Protein AF-A0A8J6BF12-F1 (afdb_monomer)

Secondary structure (DSSP, 8-state):
--THHHHHTHHHHHHHHHHHHHHHHHHHHHHHHHHHHHHHHHHHHHHHHHHHHHHHHHHHHHHHHHHHHHHHHHHHHHHHHHHHHHHHHHHHHHHHHHHHHHHHHIIIII--HHHHHHHHHHHHHHHHHHHHHHHHHHHHHHHHHHHHHHHHHHHHHHHHHTT-GGGSPPSSS--TT--SSGGGS-EETTEEHHHHHHHHHHHHHHHHHHHHHHTT-

Organism: NCBI:txid201153

Mean predicted aligned error: 15.12 Å

Solvent-accessible surface area (backbone atoms only — not comparable to full-atom values): 11950 Å² total; per-residue (Å²): 140,59,68,67,63,53,65,76,41,40,65,62,53,48,53,51,50,52,52,53,50,52,51,50,62,71,42,42,66,59,53,51,54,50,51,51,51,54,52,51,52,50,54,52,48,55,50,52,56,52,47,50,54,52,51,50,54,51,50,51,54,52,51,52,49,55,52,50,54,52,48,55,52,48,51,52,52,52,51,54,49,53,50,48,56,51,48,52,53,53,50,54,53,50,50,53,53,50,52,54,49,53,51,51,48,40,53,73,75,74,47,57,61,67,62,52,50,52,51,50,53,51,49,50,53,51,52,49,54,52,53,51,52,51,52,53,47,54,50,51,54,49,52,50,52,51,50,53,48,52,51,50,51,51,51,53,48,49,63,52,42,70,74,47,57,86,44,50,59,54,101,87,46,78,18,82,52,55,49,98,51,73,90,68,38,56,58,59,87,94,42,48,45,47,62,53,35,52,51,51,50,51,51,52,51,52,52,51,52,53,52,56,58,60,74,74,112

Structure (mmCIF, N/CA/C/O backbone):
data_AF-A0A8J6BF12-F1
#
_entry.id   AF-A0A8J6BF12-F1
#
loop_
_atom_site.group_PDB
_atom_site.id
_atom_site.type_symbol
_atom_site.label_atom_i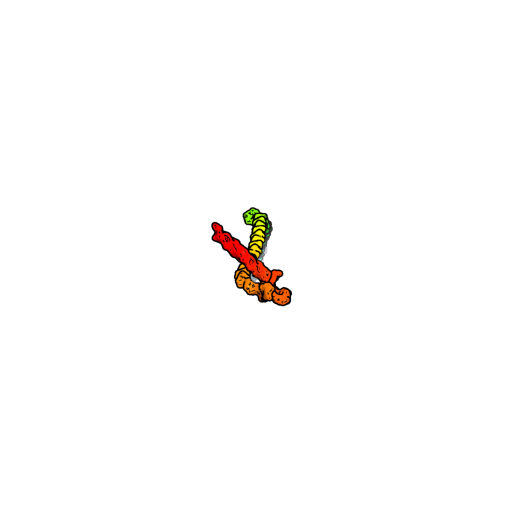d
_atom_site.label_alt_id
_atom_site.label_comp_id
_atom_site.label_asym_id
_atom_site.label_entity_id
_atom_site.label_seq_id
_atom_site.pdbx_PDB_ins_code
_atom_site.Cartn_x
_atom_site.Cartn_y
_atom_site.Cartn_z
_atom_site.occupancy
_atom_site.B_iso_or_equiv
_atom_site.auth_seq_id
_atom_site.auth_comp_id
_atom_site.auth_asym_id
_atom_site.auth_atom_id
_atom_site.pdbx_PDB_model_num
ATOM 1 N N . MET A 1 1 ? 53.333 23.025 -90.065 1.00 53.66 1 MET A N 1
ATOM 2 C CA . MET A 1 1 ? 53.738 21.651 -89.695 1.00 53.66 1 MET A CA 1
ATOM 3 C C . MET A 1 1 ? 52.924 20.733 -90.578 1.00 53.66 1 MET A C 1
ATOM 5 O O . MET A 1 1 ? 51.870 20.251 -90.189 1.00 53.66 1 MET A O 1
ATOM 9 N N . GLU A 1 2 ? 53.300 20.744 -91.852 1.00 62.00 2 GLU A N 1
ATOM 10 C CA . GLU A 1 2 ? 52.438 20.392 -92.974 1.00 62.00 2 GLU A CA 1
ATOM 11 C C . GLU A 1 2 ? 52.595 18.918 -93.315 1.00 62.00 2 GLU A C 1
ATOM 13 O O . GLU A 1 2 ? 53.721 18.452 -93.429 1.00 62.00 2 GLU A O 1
ATOM 18 N N . PHE A 1 3 ? 51.462 18.231 -93.468 1.00 74.12 3 PHE A N 1
ATOM 19 C CA . PHE A 1 3 ? 51.189 16.954 -94.145 1.00 74.12 3 PHE A CA 1
ATOM 20 C C . PHE A 1 3 ? 52.370 16.025 -94.514 1.00 74.12 3 PHE A C 1
ATOM 22 O O . PHE A 1 3 ? 52.360 14.857 -94.147 1.00 74.12 3 PHE A O 1
ATOM 29 N N . LEU A 1 4 ? 53.397 16.531 -95.196 1.00 75.44 4 LEU A N 1
ATOM 30 C CA . LEU A 1 4 ? 54.640 15.832 -95.528 1.00 75.44 4 LEU A CA 1
ATOM 31 C C . LEU A 1 4 ? 55.378 15.247 -94.311 1.00 75.44 4 LEU A C 1
ATOM 33 O O . LEU A 1 4 ? 55.954 14.169 -94.428 1.00 75.44 4 LEU A O 1
ATOM 37 N N . ASP A 1 5 ? 55.357 15.915 -93.153 1.00 77.19 5 ASP A N 1
ATOM 38 C CA . ASP A 1 5 ? 55.984 15.392 -91.924 1.00 77.19 5 ASP A CA 1
ATOM 39 C C . ASP A 1 5 ? 55.214 14.201 -91.342 1.00 77.19 5 ASP A C 1
ATOM 41 O O . ASP A 1 5 ? 55.814 13.253 -90.833 1.00 77.19 5 ASP A O 1
ATOM 45 N N . ILE A 1 6 ? 53.884 14.232 -91.460 1.00 78.31 6 ILE A N 1
ATOM 46 C CA . ILE A 1 6 ? 52.999 13.142 -91.042 1.00 78.31 6 ILE A CA 1
ATOM 47 C C . ILE A 1 6 ? 53.155 11.963 -92.002 1.00 78.31 6 ILE A C 1
ATOM 49 O O . ILE A 1 6 ? 53.267 10.835 -91.543 1.00 78.31 6 ILE A O 1
ATOM 53 N N . GLU A 1 7 ? 53.239 12.209 -93.312 1.00 80.88 7 GLU A N 1
ATOM 54 C CA . GLU A 1 7 ? 53.417 11.147 -94.309 1.00 80.88 7 GLU A CA 1
ATOM 55 C C . GLU A 1 7 ? 54.778 10.447 -94.160 1.00 80.88 7 GLU A C 1
ATOM 57 O O . GLU A 1 7 ? 54.855 9.226 -94.253 1.00 80.88 7 GLU A O 1
ATOM 62 N N . ARG A 1 8 ? 55.848 11.194 -93.845 1.00 81.94 8 ARG A N 1
ATOM 63 C CA . ARG A 1 8 ? 57.187 10.625 -93.593 1.00 81.94 8 ARG A CA 1
ATOM 64 C C . ARG A 1 8 ? 57.262 9.740 -92.349 1.00 81.94 8 ARG A C 1
ATOM 66 O O . ARG A 1 8 ? 58.084 8.832 -92.320 1.00 81.94 8 ARG A O 1
ATOM 73 N N . HIS A 1 9 ? 56.441 10.007 -91.334 1.00 84.94 9 HIS A N 1
ATOM 74 C CA . HIS A 1 9 ? 56.435 9.268 -90.064 1.00 84.94 9 HIS A CA 1
ATOM 75 C C . HIS A 1 9 ? 55.168 8.429 -89.870 1.00 84.94 9 HIS A C 1
ATOM 77 O O . HIS A 1 9 ? 54.919 7.936 -88.772 1.00 84.94 9 HIS A O 1
ATOM 83 N N . LYS A 1 10 ? 54.358 8.268 -90.919 1.00 86.06 10 LYS A N 1
ATOM 84 C CA . LYS A 1 10 ? 53.045 7.620 -90.873 1.00 86.06 10 LYS A CA 1
ATOM 85 C C . LYS A 1 10 ? 53.117 6.216 -90.295 1.00 86.06 10 LYS A C 1
ATOM 87 O O . LYS A 1 10 ? 52.312 5.884 -89.434 1.00 86.06 10 LYS A O 1
ATOM 92 N N . ASP A 1 11 ? 54.107 5.440 -90.719 1.00 88.56 11 ASP A N 1
ATOM 93 C CA . ASP A 1 11 ? 54.293 4.069 -90.249 1.00 88.56 11 ASP A CA 1
ATOM 94 C C . ASP A 1 11 ? 54.646 4.048 -88.756 1.00 88.56 11 ASP A C 1
ATOM 96 O O . ASP A 1 11 ? 54.013 3.338 -87.990 1.00 88.56 11 ASP A O 1
ATOM 100 N N . ALA A 1 12 ? 55.535 4.936 -88.297 1.00 89.25 12 ALA A N 1
ATOM 101 C CA . ALA A 1 12 ? 55.866 5.060 -86.875 1.00 89.25 12 ALA A CA 1
ATOM 102 C C . ALA A 1 12 ? 54.673 5.530 -86.017 1.00 89.25 12 ALA A C 1
ATOM 104 O O . ALA A 1 12 ? 54.514 5.105 -84.872 1.00 89.25 12 ALA A O 1
ATOM 105 N N . ILE A 1 13 ? 53.823 6.410 -86.560 1.00 88.56 13 ILE A N 1
ATOM 106 C CA . ILE A 1 13 ? 52.593 6.867 -85.898 1.00 88.56 13 ILE A CA 1
ATOM 107 C C . ILE A 1 13 ? 51.575 5.725 -85.818 1.00 88.56 13 ILE A C 1
ATOM 109 O O . ILE A 1 13 ? 50.967 5.531 -84.766 1.00 88.56 13 ILE A O 1
ATOM 113 N N . LEU A 1 14 ? 51.394 4.968 -86.904 1.00 91.06 14 LEU A N 1
ATOM 114 C CA . LEU A 1 14 ? 50.499 3.814 -86.948 1.00 91.06 14 LEU A CA 1
ATOM 115 C C . LEU A 1 14 ? 50.978 2.706 -86.009 1.00 91.06 14 LEU A C 1
ATOM 117 O O . LEU A 1 14 ? 50.173 2.194 -85.239 1.00 91.06 14 LEU A O 1
ATOM 121 N N . ASP A 1 15 ? 52.272 2.397 -85.997 1.00 92.06 15 ASP A N 1
ATOM 122 C CA . ASP A 1 15 ? 52.862 1.405 -85.097 1.00 92.06 15 ASP A CA 1
ATOM 123 C C . ASP A 1 15 ? 52.675 1.803 -83.629 1.00 92.06 15 ASP A C 1
ATOM 125 O O . ASP A 1 15 ? 52.250 0.988 -82.812 1.00 92.06 15 ASP A O 1
ATOM 129 N N . SER A 1 16 ? 52.912 3.076 -83.293 1.00 92.06 16 SER A N 1
ATOM 130 C CA . SER A 1 16 ? 52.652 3.618 -81.952 1.00 92.06 16 SER A CA 1
ATOM 131 C C . SER A 1 16 ? 51.169 3.528 -81.574 1.00 92.06 16 SER A C 1
ATOM 133 O O . SER A 1 16 ? 50.827 3.128 -80.461 1.00 92.06 16 SER A O 1
ATOM 135 N N . TYR A 1 17 ? 50.271 3.841 -82.513 1.00 92.31 17 TYR A N 1
ATOM 136 C CA . TYR A 1 17 ? 48.828 3.742 -82.314 1.00 92.31 17 TYR A CA 1
ATOM 137 C C . TYR A 1 17 ? 48.369 2.295 -82.084 1.00 92.31 17 TYR A C 1
ATOM 139 O O . TYR A 1 17 ? 47.627 2.033 -81.134 1.00 92.31 17 TYR A O 1
ATOM 147 N N . PHE A 1 18 ? 48.816 1.347 -82.910 1.00 93.75 18 PHE A N 1
ATOM 148 C CA . PHE A 1 18 ? 48.468 -0.064 -82.756 1.00 93.75 18 PHE A CA 1
ATOM 149 C C . PHE A 1 18 ? 49.070 -0.656 -81.480 1.00 93.75 18 PHE A C 1
ATOM 151 O O . PHE A 1 18 ? 48.371 -1.383 -80.778 1.00 93.75 18 PHE A O 1
ATOM 158 N N . ALA A 1 19 ? 50.301 -0.282 -81.117 1.00 92.75 19 ALA A N 1
ATOM 159 C CA . ALA A 1 19 ? 50.917 -0.688 -79.855 1.00 92.75 19 ALA A CA 1
ATOM 160 C C . ALA A 1 19 ? 50.136 -0.163 -78.639 1.00 92.75 19 ALA A C 1
ATOM 162 O O . ALA A 1 19 ? 49.849 -0.927 -77.721 1.00 92.75 19 ALA A O 1
ATOM 163 N N . ALA A 1 20 ? 49.730 1.111 -78.649 1.00 93.12 20 ALA A N 1
ATOM 164 C CA . ALA A 1 20 ? 48.906 1.691 -77.588 1.00 93.12 20 ALA A CA 1
ATOM 165 C C . ALA A 1 20 ? 47.512 1.047 -77.511 1.00 93.12 20 ALA A C 1
ATOM 167 O O . ALA A 1 20 ? 46.983 0.842 -76.422 1.00 93.12 20 ALA A O 1
ATOM 168 N N . THR A 1 21 ? 46.925 0.700 -78.659 1.00 93.94 21 THR A N 1
ATOM 169 C CA . THR A 1 21 ? 45.622 0.022 -78.718 1.00 93.94 21 THR A CA 1
ATOM 170 C C . THR A 1 21 ? 45.719 -1.397 -78.159 1.00 93.94 21 THR A C 1
ATOM 172 O O . THR A 1 21 ? 44.887 -1.789 -77.348 1.00 93.94 21 THR A O 1
ATOM 175 N N . GLN A 1 22 ? 46.764 -2.145 -78.520 1.00 93.06 22 GLN A N 1
ATOM 176 C CA . GLN A 1 22 ? 46.991 -3.501 -78.024 1.00 93.06 22 GLN A CA 1
ATOM 177 C C . GLN A 1 22 ? 47.304 -3.529 -76.518 1.00 93.06 22 GLN A C 1
ATOM 179 O O . GLN A 1 22 ? 46.836 -4.426 -75.818 1.00 93.06 22 GLN A O 1
ATOM 184 N N . ASP A 1 23 ? 48.058 -2.550 -76.006 1.00 93.06 23 ASP A N 1
ATOM 185 C CA . ASP A 1 23 ? 48.317 -2.404 -74.566 1.00 93.06 23 ASP A CA 1
ATOM 186 C C . ASP A 1 23 ? 47.024 -2.088 -73.795 1.00 93.06 23 ASP A C 1
ATOM 188 O O . ASP A 1 23 ? 46.725 -2.736 -72.791 1.00 93.06 23 ASP A O 1
ATOM 192 N N . ALA A 1 24 ? 46.197 -1.176 -74.321 1.00 92.19 24 ALA A N 1
ATOM 193 C CA . ALA A 1 24 ? 44.896 -0.839 -73.741 1.00 92.19 24 ALA A CA 1
ATOM 194 C C . ALA A 1 24 ? 43.912 -2.023 -73.755 1.00 92.19 24 ALA A C 1
ATOM 196 O O . ALA A 1 24 ? 43.213 -2.263 -72.771 1.00 92.19 24 ALA A O 1
ATOM 197 N N . GLU A 1 25 ? 43.858 -2.799 -74.840 1.00 92.81 25 GLU A N 1
ATOM 198 C CA . GLU A 1 25 ? 43.059 -4.029 -74.896 1.00 92.81 25 GLU A CA 1
ATOM 199 C C . GLU A 1 25 ? 43.584 -5.084 -73.911 1.00 92.81 25 GLU A C 1
ATOM 201 O O . GLU A 1 25 ? 42.797 -5.741 -73.227 1.00 92.81 25 GLU A O 1
ATOM 206 N N . GLY A 1 26 ? 44.910 -5.203 -73.775 1.00 92.75 26 GLY A N 1
ATOM 207 C CA . GLY A 1 26 ? 45.554 -6.102 -72.819 1.00 92.75 26 GLY A CA 1
ATOM 208 C C . GLY A 1 26 ? 45.294 -5.743 -71.350 1.00 92.75 26 GLY A C 1
ATOM 209 O O . GLY A 1 26 ? 45.228 -6.640 -70.503 1.00 92.75 26 GLY A O 1
ATOM 210 N N . SER A 1 27 ? 45.120 -4.455 -71.022 1.00 94.00 27 SER A N 1
ATOM 211 C CA . SER A 1 27 ? 44.828 -3.983 -69.659 1.00 94.00 27 SER A CA 1
ATOM 212 C C . SER A 1 27 ? 43.331 -3.875 -69.334 1.00 94.00 27 SER A C 1
ATOM 214 O O . SER A 1 27 ? 42.974 -3.879 -68.147 1.00 94.00 27 SER A O 1
ATOM 216 N N . ALA A 1 28 ? 42.453 -3.840 -70.345 1.00 94.56 28 ALA A N 1
ATOM 217 C CA . ALA A 1 28 ? 41.022 -3.551 -70.210 1.00 94.56 28 ALA A CA 1
ATOM 218 C C . ALA A 1 28 ? 40.309 -4.405 -69.146 1.00 94.56 28 ALA A C 1
ATOM 220 O O . ALA A 1 28 ? 39.623 -3.868 -68.273 1.00 94.56 28 ALA A O 1
ATOM 221 N N . ASP A 1 29 ? 40.509 -5.726 -69.148 1.00 95.44 29 ASP A N 1
ATOM 222 C CA . ASP A 1 29 ? 39.852 -6.630 -68.191 1.00 95.44 29 ASP A CA 1
ATOM 223 C C . ASP A 1 29 ? 40.298 -6.388 -66.743 1.00 95.44 29 ASP A C 1
ATOM 225 O O . ASP A 1 29 ? 39.501 -6.464 -65.795 1.00 95.44 29 ASP A O 1
ATOM 229 N N . ARG A 1 30 ? 41.585 -6.071 -66.547 1.00 95.94 30 ARG A N 1
ATOM 230 C CA . ARG A 1 30 ? 42.152 -5.769 -65.226 1.00 95.94 30 ARG A CA 1
ATOM 231 C C . ARG A 1 30 ? 41.620 -4.437 -64.711 1.00 95.94 30 ARG A C 1
ATOM 233 O O . ARG A 1 30 ? 41.263 -4.342 -63.530 1.00 95.94 30 ARG A O 1
ATOM 240 N N . GLU A 1 31 ? 41.572 -3.425 -65.568 1.00 96.06 31 GLU A N 1
ATOM 241 C CA . GLU A 1 31 ? 41.022 -2.109 -65.244 1.00 96.06 31 GLU A CA 1
ATOM 242 C C . GLU A 1 31 ? 39.533 -2.204 -64.916 1.00 96.06 31 GLU A C 1
ATOM 244 O O . GLU A 1 31 ? 39.102 -1.727 -63.864 1.00 96.06 31 GLU A O 1
ATOM 249 N N . PHE A 1 32 ? 38.767 -2.921 -65.740 1.00 97.06 32 PHE A N 1
ATOM 250 C CA . PHE A 1 32 ? 37.351 -3.180 -65.515 1.00 97.06 32 PHE A CA 1
ATOM 251 C C . PHE A 1 32 ? 37.105 -3.900 -64.183 1.00 97.06 32 PHE A C 1
ATOM 253 O O . PHE A 1 32 ? 36.300 -3.448 -63.365 1.00 97.06 32 PHE A O 1
ATOM 260 N N . SER A 1 33 ? 37.848 -4.974 -63.904 1.00 97.38 33 SER A N 1
ATOM 261 C CA . SER A 1 33 ? 37.734 -5.727 -62.646 1.00 97.38 33 SER A CA 1
ATOM 262 C C . SER A 1 33 ? 38.068 -4.866 -61.424 1.00 97.38 33 SER A C 1
ATOM 264 O O . SER A 1 33 ? 37.390 -4.926 -60.391 1.00 97.38 33 SER A O 1
ATOM 266 N N . SER A 1 34 ? 39.098 -4.027 -61.539 1.00 97.19 34 SER A N 1
ATOM 267 C CA . SER A 1 34 ? 39.503 -3.096 -60.482 1.00 97.19 34 SER A CA 1
ATOM 268 C C . SER A 1 34 ? 38.436 -2.025 -60.248 1.00 97.19 34 SER A C 1
ATOM 270 O O . SER A 1 34 ? 38.052 -1.775 -59.101 1.00 97.19 34 SER A O 1
ATOM 272 N N . ALA A 1 35 ? 37.885 -1.451 -61.321 1.00 97.50 35 ALA A N 1
ATOM 273 C CA . ALA A 1 35 ? 36.796 -0.485 -61.261 1.00 97.50 35 ALA A CA 1
ATOM 274 C C . ALA A 1 35 ? 35.545 -1.091 -60.608 1.00 97.50 35 ALA A C 1
ATOM 276 O O . ALA A 1 35 ? 34.989 -0.496 -59.683 1.00 97.50 35 ALA A O 1
ATOM 277 N N . LEU A 1 36 ? 35.140 -2.304 -61.002 1.00 97.81 36 LEU A N 1
ATOM 278 C CA . LEU A 1 36 ? 34.025 -3.018 -60.373 1.00 97.81 36 LEU A CA 1
ATOM 279 C C . LEU A 1 36 ? 34.244 -3.204 -58.870 1.00 97.81 36 LEU A C 1
ATOM 281 O O . LEU A 1 36 ? 33.324 -2.970 -58.082 1.00 97.81 36 LEU A O 1
ATOM 285 N N . ARG A 1 37 ? 35.461 -3.571 -58.453 1.00 98.19 37 ARG A N 1
ATOM 286 C CA . ARG A 1 37 ? 35.795 -3.751 -57.036 1.00 98.19 37 ARG A CA 1
ATOM 287 C C . ARG A 1 37 ? 35.683 -2.445 -56.255 1.00 98.19 37 ARG A C 1
ATOM 289 O O . ARG A 1 37 ? 35.077 -2.437 -55.183 1.00 98.19 37 ARG A O 1
ATOM 296 N N . ILE A 1 38 ? 36.199 -1.341 -56.796 1.00 97.94 38 ILE A N 1
ATOM 297 C CA . ILE A 1 38 ? 36.077 -0.008 -56.187 1.00 97.94 38 ILE A CA 1
ATOM 298 C C . ILE A 1 38 ? 34.603 0.383 -56.058 1.00 97.94 38 ILE A C 1
ATOM 300 O O . ILE A 1 38 ? 34.153 0.782 -54.982 1.00 97.94 38 ILE A O 1
ATOM 304 N N . GLN A 1 39 ? 33.823 0.218 -57.126 1.00 98.19 39 GLN A N 1
ATOM 305 C CA . GLN A 1 39 ? 32.410 0.573 -57.105 1.00 98.19 39 GLN A CA 1
ATOM 306 C C . GLN A 1 39 ? 31.611 -0.291 -56.117 1.00 98.19 39 GLN A C 1
ATOM 308 O O . GLN A 1 39 ? 30.760 0.229 -55.395 1.00 98.19 39 GLN A O 1
ATOM 313 N N . ALA A 1 40 ? 31.871 -1.600 -56.055 1.00 97.81 40 ALA A N 1
ATOM 314 C CA . ALA A 1 40 ? 31.224 -2.503 -55.106 1.00 97.81 40 ALA A CA 1
ATOM 315 C C . ALA A 1 40 ? 31.546 -2.118 -53.653 1.00 97.81 40 ALA A C 1
ATOM 317 O O . ALA A 1 40 ? 30.640 -2.034 -52.819 1.00 97.81 40 ALA A O 1
ATOM 318 N N . LEU A 1 41 ? 32.815 -1.806 -53.364 1.00 98.44 41 LEU A N 1
ATOM 319 C CA . LEU A 1 41 ? 33.247 -1.321 -52.052 1.00 98.44 41 LEU A CA 1
ATOM 320 C C . LEU A 1 41 ? 32.545 -0.017 -51.676 1.00 98.44 41 LEU A C 1
ATOM 322 O O . LEU A 1 41 ? 32.017 0.086 -50.567 1.00 98.44 41 LEU A O 1
ATOM 326 N N . TRP A 1 42 ? 32.477 0.945 -52.599 1.00 98.06 42 TRP A N 1
ATOM 327 C CA . TRP A 1 42 ? 31.794 2.215 -52.366 1.00 98.06 42 TRP A CA 1
ATOM 328 C C . TRP A 1 42 ? 30.294 2.026 -52.113 1.00 98.06 42 TRP A C 1
ATOM 330 O O . TRP A 1 42 ? 29.767 2.573 -51.143 1.00 98.06 42 TRP A O 1
ATOM 340 N N . ARG A 1 43 ? 29.601 1.206 -52.920 1.00 98.38 43 ARG A N 1
ATOM 341 C CA . ARG A 1 43 ? 28.166 0.914 -52.727 1.00 98.38 43 ARG A CA 1
ATOM 342 C C . ARG A 1 43 ? 27.920 0.274 -51.360 1.00 98.38 43 ARG A C 1
ATOM 344 O O . ARG A 1 43 ? 27.017 0.695 -50.637 1.00 98.38 43 ARG A O 1
ATOM 351 N N . GLY A 1 44 ? 28.761 -0.688 -50.975 1.00 98.44 44 GLY A N 1
ATOM 352 C CA . GLY A 1 44 ? 28.697 -1.330 -49.664 1.00 98.44 44 GLY A CA 1
ATOM 353 C C . GLY A 1 44 ? 28.966 -0.362 -48.509 1.00 98.44 44 GLY A C 1
ATOM 354 O O . GLY A 1 44 ? 28.231 -0.370 -47.522 1.00 98.44 44 GLY A O 1
ATOM 355 N N . TYR A 1 45 ? 29.985 0.493 -48.632 1.00 98.31 45 TYR A N 1
ATOM 356 C CA . TYR A 1 45 ? 30.288 1.535 -47.649 1.00 98.31 45 TYR A CA 1
ATOM 357 C C . TYR A 1 45 ? 29.104 2.486 -47.476 1.00 98.31 45 TYR A C 1
ATOM 359 O O . TYR A 1 45 ? 28.607 2.641 -46.362 1.00 98.31 45 TYR A O 1
ATOM 367 N N . ARG A 1 46 ? 28.591 3.047 -48.578 1.00 98.31 46 ARG A N 1
ATOM 368 C CA . ARG A 1 46 ? 27.447 3.965 -48.564 1.00 98.31 46 ARG A CA 1
ATOM 369 C C . ARG A 1 46 ? 26.246 3.345 -47.854 1.00 98.31 46 ARG A C 1
ATOM 371 O O . ARG A 1 46 ? 25.620 4.009 -47.032 1.00 98.31 46 ARG A O 1
ATOM 378 N N . MET A 1 47 ? 25.941 2.077 -48.137 1.00 98.31 47 MET A N 1
ATOM 379 C CA . MET A 1 47 ? 24.789 1.415 -47.527 1.00 98.31 47 MET A CA 1
ATOM 380 C C . MET A 1 47 ? 24.963 1.129 -46.043 1.00 98.31 47 MET A C 1
ATOM 382 O O . MET A 1 47 ? 24.037 1.369 -45.273 1.00 98.31 47 MET A 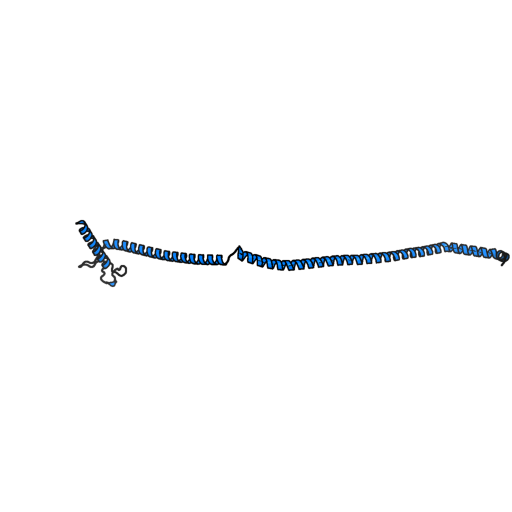O 1
ATOM 386 N N . ARG A 1 48 ? 26.151 0.694 -45.615 1.00 98.56 48 ARG A N 1
ATOM 387 C CA . ARG A 1 48 ? 26.433 0.497 -44.187 1.00 98.56 48 ARG A CA 1
ATOM 388 C C . ARG A 1 48 ? 26.402 1.810 -43.412 1.00 98.56 48 ARG A C 1
ATOM 390 O O . ARG A 1 48 ? 25.829 1.841 -42.328 1.00 98.56 48 ARG A O 1
ATOM 397 N N . SER A 1 49 ? 26.943 2.889 -43.976 1.00 98.19 49 SER A N 1
ATOM 398 C CA . SER A 1 49 ? 26.870 4.221 -43.367 1.00 98.19 49 SER A CA 1
ATOM 399 C C . SER A 1 49 ? 25.421 4.682 -43.210 1.00 98.19 49 SER A C 1
ATOM 401 O O . SER A 1 49 ? 25.034 5.146 -42.141 1.00 98.19 49 SER A O 1
ATOM 403 N N . GLN A 1 50 ? 24.588 4.484 -44.236 1.00 98.38 50 GLN A N 1
ATOM 404 C CA . GLN A 1 50 ? 23.168 4.828 -44.166 1.00 98.38 50 GLN A CA 1
ATOM 405 C C . GLN A 1 50 ? 22.420 4.001 -43.109 1.00 98.38 50 GLN A C 1
ATOM 407 O O . GLN A 1 50 ? 21.643 4.550 -42.328 1.00 98.38 50 GLN A O 1
ATOM 412 N N . LEU A 1 51 ? 22.682 2.693 -43.055 1.00 98.50 51 LEU A N 1
ATOM 413 C CA . LEU A 1 51 ? 22.077 1.798 -42.071 1.00 98.50 51 LEU A CA 1
ATOM 414 C C . LEU A 1 51 ? 22.488 2.166 -40.639 1.00 98.50 51 LEU A C 1
ATOM 416 O O . LEU A 1 51 ? 21.653 2.129 -39.740 1.00 98.50 51 LEU A O 1
ATOM 420 N N . ALA A 1 52 ? 23.744 2.563 -40.422 1.00 98.56 52 ALA A N 1
ATOM 421 C CA . ALA A 1 52 ? 24.214 3.019 -39.117 1.00 98.56 52 ALA A CA 1
ATOM 422 C C . ALA A 1 52 ? 23.440 4.258 -38.634 1.00 98.56 52 ALA A C 1
ATOM 424 O O . ALA A 1 52 ? 23.003 4.292 -37.484 1.00 98.56 52 ALA A O 1
ATOM 425 N N . VAL A 1 53 ? 23.196 5.230 -39.523 1.00 98.56 53 VAL A N 1
ATOM 426 C CA . VAL A 1 53 ? 22.385 6.421 -39.214 1.00 98.56 53 VAL A CA 1
ATOM 427 C C . VAL A 1 53 ? 20.947 6.034 -38.861 1.00 98.56 53 VAL A C 1
ATOM 429 O O . VAL A 1 53 ? 20.409 6.513 -37.862 1.00 98.56 53 VAL A O 1
ATOM 432 N N . TRP A 1 54 ? 20.327 5.139 -39.634 1.00 98.56 54 TRP A N 1
ATOM 433 C CA . TRP A 1 54 ? 18.968 4.668 -39.348 1.00 98.56 54 TRP A CA 1
ATOM 434 C C . TRP A 1 54 ? 18.874 3.915 -38.021 1.00 98.56 54 TRP A C 1
ATOM 436 O O . TRP A 1 54 ? 17.967 4.178 -37.233 1.00 98.56 54 TRP A O 1
ATOM 446 N N . ASN A 1 55 ? 19.828 3.029 -37.735 1.00 98.62 55 ASN A N 1
ATOM 447 C CA . ASN A 1 55 ? 19.869 2.277 -36.481 1.00 98.62 55 ASN A CA 1
ATOM 448 C C . ASN A 1 55 ? 20.077 3.191 -35.271 1.00 98.62 55 ASN A C 1
ATOM 450 O O . ASN A 1 55 ? 19.443 2.991 -34.233 1.00 98.62 55 ASN A O 1
ATOM 454 N N . PHE A 1 56 ? 20.927 4.211 -35.401 1.00 98.62 56 PHE A N 1
ATOM 455 C CA . PHE A 1 56 ? 21.111 5.216 -34.361 1.00 98.62 56 PHE A CA 1
ATOM 456 C C . PHE A 1 56 ? 19.806 5.974 -34.086 1.00 98.62 56 PHE A C 1
ATOM 458 O O . PHE A 1 56 ? 19.349 6.016 -32.945 1.00 98.62 56 PHE A O 1
ATOM 465 N N . ALA A 1 57 ? 19.152 6.488 -35.133 1.00 98.56 57 ALA A N 1
ATOM 466 C CA . ALA A 1 57 ? 17.876 7.190 -35.001 1.00 98.56 57 ALA A CA 1
ATOM 467 C C . ALA A 1 57 ? 16.788 6.301 -34.373 1.00 98.56 57 ALA A C 1
ATOM 469 O O . ALA A 1 57 ? 16.078 6.731 -33.463 1.00 98.56 57 ALA A O 1
ATOM 470 N N . ALA A 1 58 ? 16.690 5.038 -34.801 1.00 98.56 58 ALA A N 1
ATOM 471 C CA . ALA A 1 58 ? 15.757 4.077 -34.224 1.00 98.56 58 ALA A CA 1
ATOM 472 C C . ALA A 1 58 ? 16.042 3.834 -32.734 1.00 98.56 58 ALA A C 1
ATOM 474 O O . ALA A 1 58 ? 15.118 3.831 -31.921 1.00 98.56 58 ALA A O 1
ATOM 475 N N . THR A 1 59 ? 17.313 3.682 -32.357 1.00 98.69 59 THR A N 1
ATOM 476 C CA . THR A 1 59 ? 17.719 3.483 -30.959 1.00 98.69 59 THR A CA 1
ATOM 477 C C . THR A 1 59 ? 17.354 4.687 -30.096 1.00 98.69 59 THR A C 1
ATOM 479 O O . THR A 1 59 ? 16.818 4.506 -29.002 1.00 98.69 59 THR A O 1
ATOM 482 N N . GLU A 1 60 ? 17.558 5.907 -30.595 1.00 98.75 60 GLU A N 1
ATOM 483 C CA . GLU A 1 60 ? 17.195 7.134 -29.882 1.00 98.75 60 GLU A CA 1
ATOM 484 C C . GLU A 1 60 ? 15.685 7.261 -29.665 1.00 98.75 60 GLU A C 1
ATOM 486 O O . GLU A 1 60 ? 15.245 7.532 -28.543 1.00 98.75 60 GLU A O 1
ATOM 491 N N . ILE A 1 61 ? 14.876 6.975 -30.691 1.00 98.56 61 ILE A N 1
ATOM 492 C CA . ILE A 1 61 ? 13.411 6.954 -30.563 1.00 98.56 61 ILE A CA 1
ATOM 493 C C . ILE A 1 61 ? 12.988 5.919 -29.518 1.00 98.56 61 ILE A C 1
ATOM 495 O O . ILE A 1 61 ? 12.205 6.219 -28.614 1.00 98.56 61 ILE A O 1
ATOM 499 N N . GLN A 1 62 ? 13.530 4.702 -29.597 1.00 98.56 62 GLN A N 1
ATOM 500 C CA . GLN A 1 62 ? 13.190 3.645 -28.651 1.00 98.56 62 GLN A CA 1
ATOM 501 C C . GLN A 1 62 ? 13.618 3.991 -27.217 1.00 98.56 62 GLN A C 1
ATOM 503 O O . GLN A 1 62 ? 12.871 3.730 -26.273 1.00 98.56 62 GLN A O 1
ATOM 508 N N . ARG A 1 63 ? 14.804 4.584 -27.029 1.00 98.50 63 ARG A N 1
ATOM 509 C CA . ARG A 1 63 ? 15.303 5.053 -25.728 1.00 98.50 63 ARG A CA 1
ATOM 510 C C . ARG A 1 63 ? 14.360 6.094 -25.132 1.00 98.50 63 ARG A C 1
ATOM 512 O O . ARG A 1 63 ? 13.944 5.954 -23.980 1.00 98.50 63 ARG A O 1
ATOM 519 N N . ALA A 1 64 ? 13.985 7.101 -25.921 1.00 98.62 64 ALA A N 1
ATOM 520 C CA . ALA A 1 64 ? 13.060 8.146 -25.501 1.00 98.62 64 ALA A CA 1
ATOM 521 C C . ALA A 1 64 ? 11.682 7.573 -25.135 1.00 98.62 64 ALA A C 1
ATOM 523 O O . ALA A 1 64 ? 11.134 7.915 -24.083 1.00 98.62 64 ALA A O 1
ATOM 524 N N . PHE A 1 65 ? 11.159 6.651 -25.948 1.00 98.56 65 PHE A N 1
ATOM 525 C CA . PHE A 1 65 ? 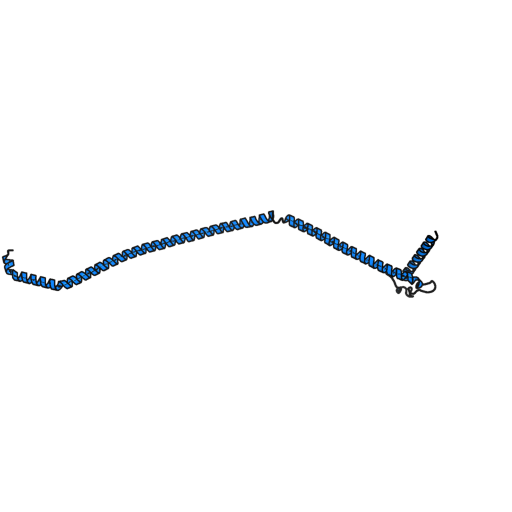9.866 6.013 -25.716 1.00 98.56 65 PHE A CA 1
ATOM 526 C C . PHE A 1 65 ? 9.850 5.158 -24.444 1.00 98.56 65 PHE A C 1
ATOM 528 O O . PHE A 1 65 ? 8.965 5.328 -23.605 1.00 98.56 65 PHE A O 1
ATOM 535 N N . ARG A 1 66 ? 10.860 4.301 -24.233 1.00 98.56 66 ARG A N 1
ATOM 536 C CA . ARG A 1 66 ? 10.989 3.516 -22.990 1.00 98.56 66 ARG A CA 1
ATOM 537 C C . ARG A 1 66 ? 11.039 4.430 -21.762 1.00 98.56 66 ARG A C 1
ATOM 539 O O . ARG A 1 66 ? 10.372 4.156 -20.767 1.00 98.56 66 ARG A O 1
ATOM 546 N N . GLY A 1 67 ? 11.760 5.550 -21.854 1.00 98.56 67 GLY A N 1
ATOM 547 C CA . GLY A 1 67 ? 11.796 6.564 -20.799 1.00 98.56 67 GLY A CA 1
ATOM 548 C C . GLY A 1 67 ? 10.442 7.240 -20.551 1.00 98.56 67 GLY A C 1
ATOM 549 O O . GLY A 1 67 ? 10.073 7.462 -19.399 1.00 98.56 67 GLY A O 1
ATOM 550 N N . HIS A 1 68 ? 9.684 7.552 -21.606 1.00 98.44 68 HIS A N 1
ATOM 551 C CA . HIS A 1 68 ? 8.335 8.108 -21.486 1.00 98.44 68 HIS A CA 1
ATOM 552 C C . HIS A 1 68 ? 7.388 7.139 -20.767 1.00 98.44 68 HIS A C 1
ATOM 554 O O . HIS A 1 68 ? 6.772 7.527 -19.777 1.00 98.44 68 HIS A O 1
ATOM 560 N N . ILE A 1 69 ? 7.342 5.873 -21.195 1.00 98.62 69 ILE A N 1
ATOM 561 C CA . ILE A 1 69 ? 6.518 4.839 -20.552 1.00 98.62 69 ILE A CA 1
ATOM 562 C C . ILE A 1 69 ? 6.903 4.664 -19.080 1.00 98.62 69 ILE A C 1
ATOM 564 O O . ILE A 1 69 ? 6.025 4.637 -18.219 1.00 98.62 69 ILE A O 1
ATOM 568 N N . GLY A 1 70 ? 8.204 4.623 -18.771 1.00 98.50 70 GLY A N 1
ATOM 569 C CA . GLY A 1 70 ? 8.684 4.546 -17.390 1.00 98.50 70 GLY A CA 1
ATOM 570 C C . GLY A 1 70 ? 8.171 5.696 -16.517 1.00 98.50 70 GLY A C 1
ATOM 571 O O . GLY A 1 70 ? 7.693 5.460 -15.409 1.00 98.50 70 GLY A O 1
ATOM 572 N N . ARG A 1 71 ? 8.191 6.935 -17.029 1.00 98.44 71 ARG A N 1
ATOM 573 C CA . ARG A 1 71 ? 7.653 8.105 -16.312 1.00 98.44 71 ARG A CA 1
ATOM 574 C C . ARG A 1 71 ? 6.138 8.038 -16.130 1.00 98.44 71 ARG A C 1
ATOM 576 O O . ARG A 1 71 ? 5.659 8.308 -15.035 1.00 98.44 71 ARG A O 1
ATOM 583 N N . VAL A 1 72 ? 5.389 7.645 -17.162 1.00 98.50 72 VAL A N 1
ATOM 584 C CA . VAL A 1 72 ? 3.925 7.485 -17.075 1.00 98.50 72 VAL A CA 1
ATOM 585 C C . VAL A 1 72 ? 3.550 6.460 -16.001 1.00 98.50 72 VAL A C 1
ATOM 587 O O . VAL A 1 72 ? 2.686 6.723 -15.166 1.00 98.50 72 VAL A O 1
ATOM 590 N N . LEU A 1 73 ? 4.234 5.312 -15.977 1.00 98.44 73 LEU A N 1
ATOM 591 C CA . LEU A 1 73 ? 4.014 4.281 -14.961 1.00 98.44 73 LEU A CA 1
ATOM 592 C C . LEU A 1 73 ? 4.368 4.780 -13.558 1.00 98.44 73 LEU A C 1
ATOM 594 O O . LEU A 1 73 ? 3.591 4.574 -12.629 1.00 98.44 73 LEU A O 1
ATOM 598 N N . TYR A 1 74 ? 5.502 5.469 -13.410 1.00 98.19 74 TYR A N 1
ATOM 599 C CA . TYR A 1 74 ? 5.908 6.058 -12.137 1.00 98.19 74 TYR A CA 1
ATOM 600 C C . TYR A 1 74 ? 4.853 7.029 -11.594 1.00 98.19 74 TYR A C 1
ATOM 602 O O . TYR A 1 74 ? 4.428 6.879 -10.450 1.00 98.19 74 TYR A O 1
ATOM 610 N N . HIS A 1 75 ? 4.379 7.972 -12.415 1.00 98.25 75 HIS A N 1
ATOM 611 C CA . HIS A 1 75 ? 3.347 8.925 -11.999 1.00 98.25 75 HIS A CA 1
ATOM 612 C C . HIS A 1 75 ? 2.071 8.215 -11.550 1.00 98.25 75 HIS A C 1
ATOM 614 O O . HIS A 1 75 ? 1.566 8.509 -10.471 1.00 98.25 75 HIS A O 1
ATOM 620 N N . ARG A 1 76 ? 1.618 7.199 -12.295 1.00 98.06 76 ARG A N 1
ATOM 621 C CA . ARG A 1 76 ? 0.449 6.398 -11.911 1.00 98.06 76 ARG A CA 1
ATOM 622 C C . ARG A 1 76 ? 0.631 5.704 -10.557 1.00 98.06 76 ARG A C 1
ATOM 624 O O . ARG A 1 76 ? -0.290 5.685 -9.742 1.00 98.06 76 ARG A O 1
ATOM 631 N N . VAL A 1 77 ? 1.802 5.120 -10.303 1.00 98.19 77 VAL A N 1
ATOM 632 C CA . VAL A 1 77 ? 2.103 4.456 -9.021 1.00 98.19 77 VAL A CA 1
ATOM 633 C C . VAL A 1 77 ? 2.129 5.466 -7.871 1.00 98.19 77 VAL A C 1
ATOM 635 O O . VAL A 1 77 ? 1.574 5.201 -6.808 1.00 98.19 77 VAL A O 1
ATOM 638 N N . VAL A 1 78 ? 2.726 6.640 -8.078 1.00 98.38 78 VAL A N 1
ATOM 639 C CA . VAL A 1 78 ? 2.768 7.699 -7.059 1.00 98.38 78 VAL A CA 1
ATOM 640 C C . VAL A 1 78 ? 1.369 8.240 -6.762 1.00 98.38 78 VAL A C 1
ATOM 642 O O . VAL A 1 78 ? 1.009 8.375 -5.595 1.00 98.38 78 VAL A O 1
ATOM 645 N N . GLU A 1 79 ? 0.558 8.499 -7.789 1.00 98.00 79 GLU A N 1
ATOM 646 C CA . GLU A 1 79 ? -0.819 8.983 -7.635 1.00 98.00 79 GLU A CA 1
ATOM 647 C C . GLU A 1 79 ? -1.699 7.981 -6.889 1.00 98.00 79 GLU A C 1
ATOM 649 O O . GLU A 1 79 ? -2.389 8.349 -5.939 1.00 98.00 79 GLU A O 1
ATOM 654 N N . THR A 1 80 ? -1.655 6.706 -7.283 1.00 98.19 80 THR A N 1
ATOM 655 C CA . THR A 1 80 ? -2.432 5.645 -6.623 1.00 98.19 80 THR A CA 1
ATOM 656 C C . THR A 1 80 ? -2.025 5.475 -5.163 1.00 98.19 80 THR A C 1
ATOM 658 O O . THR A 1 80 ? -2.895 5.402 -4.295 1.00 98.19 80 THR A O 1
ATOM 661 N N . LYS A 1 81 ? -0.721 5.495 -4.869 1.00 98.19 81 LYS A N 1
ATOM 662 C CA . LYS A 1 81 ? -0.214 5.445 -3.495 1.00 98.19 81 LYS A CA 1
ATOM 663 C C . LYS A 1 81 ? -0.668 6.655 -2.675 1.00 98.19 81 LYS A C 1
ATOM 665 O O . LYS A 1 81 ? -1.219 6.474 -1.595 1.00 98.19 81 LYS A O 1
ATOM 670 N N . GLY A 1 82 ? -0.499 7.871 -3.196 1.00 98.31 82 GLY A N 1
ATOM 671 C CA . GLY A 1 82 ? -0.925 9.090 -2.503 1.00 98.31 82 GLY A CA 1
ATOM 672 C C . GLY A 1 82 ? -2.439 9.140 -2.274 1.00 98.31 82 GLY A C 1
ATOM 673 O O . GLY A 1 82 ? -2.903 9.588 -1.225 1.00 98.31 82 GLY A O 1
ATOM 674 N N . HIS A 1 83 ? -3.228 8.626 -3.222 1.00 98.19 83 HIS A N 1
ATOM 675 C CA . HIS A 1 83 ? -4.670 8.475 -3.055 1.00 98.19 83 HIS A CA 1
ATOM 676 C C . HIS A 1 83 ? -5.015 7.490 -1.931 1.00 98.19 83 HIS A C 1
ATOM 678 O O . HIS A 1 83 ? -5.849 7.809 -1.083 1.00 98.19 83 HIS A O 1
ATOM 684 N N . GLN A 1 84 ? -4.349 6.332 -1.889 1.00 98.25 84 GLN A N 1
ATOM 685 C CA . GLN A 1 84 ? -4.557 5.332 -0.843 1.00 98.25 84 GLN A CA 1
ATOM 686 C C . GLN A 1 84 ? -4.203 5.881 0.544 1.00 98.25 84 GLN A C 1
ATOM 688 O O . GLN A 1 84 ? -5.014 5.792 1.459 1.00 98.25 84 GLN A O 1
ATOM 693 N N . GLU A 1 85 ? -3.046 6.530 0.687 1.00 98.12 85 GLU A N 1
ATOM 694 C CA . GLU A 1 85 ? -2.620 7.150 1.949 1.00 98.12 85 GLU A CA 1
ATOM 695 C C . GLU A 1 85 ? -3.633 8.196 2.438 1.00 98.12 85 GLU A C 1
ATOM 697 O O . GLU A 1 85 ? -3.964 8.261 3.627 1.00 98.12 85 GLU A O 1
ATOM 702 N N . ARG A 1 86 ? -4.187 8.989 1.512 1.00 98.25 86 ARG A N 1
ATOM 703 C CA . ARG A 1 86 ? -5.240 9.962 1.818 1.00 98.25 86 ARG A CA 1
ATOM 704 C C . ARG A 1 86 ? -6.522 9.276 2.294 1.00 98.25 86 ARG A C 1
ATOM 706 O O . ARG A 1 86 ? -7.111 9.724 3.279 1.00 98.25 86 ARG A O 1
ATOM 713 N N . LEU A 1 87 ? -6.962 8.215 1.617 1.00 98.38 87 LEU A N 1
ATOM 714 C CA . LEU A 1 87 ? -8.129 7.437 2.039 1.00 98.38 87 LEU A CA 1
ATOM 715 C C . LEU A 1 87 ? -7.920 6.829 3.426 1.00 98.38 87 LEU A C 1
ATOM 717 O O . LEU A 1 87 ? -8.797 6.955 4.277 1.00 98.38 87 LEU A O 1
ATOM 721 N N . ASP A 1 88 ? -6.756 6.237 3.684 1.00 98.44 88 ASP A N 1
ATOM 722 C CA . ASP A 1 88 ? -6.427 5.613 4.966 1.00 98.44 88 ASP A CA 1
ATOM 723 C C . ASP A 1 88 ? -6.445 6.632 6.113 1.00 98.44 88 ASP A C 1
ATOM 725 O O . ASP A 1 88 ? -7.006 6.362 7.182 1.00 98.44 88 ASP A O 1
ATOM 729 N N . TYR A 1 89 ? -5.916 7.838 5.877 1.00 98.38 89 TYR A N 1
ATOM 730 C CA . TYR A 1 89 ? -5.980 8.948 6.828 1.00 98.38 89 TYR A CA 1
ATOM 731 C C . TYR A 1 89 ? -7.430 9.288 7.199 1.00 98.38 89 TYR A C 1
ATOM 733 O O . TYR A 1 89 ? -7.801 9.266 8.379 1.00 98.38 89 TYR A O 1
ATOM 741 N N . PHE A 1 90 ? -8.283 9.548 6.205 1.00 98.50 90 PHE A N 1
ATOM 742 C CA . PHE A 1 90 ? -9.677 9.905 6.466 1.00 98.50 90 PHE A CA 1
ATOM 743 C C . PHE A 1 90 ? -10.479 8.742 7.057 1.00 98.50 90 PHE A C 1
ATOM 745 O O . PHE A 1 90 ? -11.260 8.960 7.983 1.00 98.50 90 PHE A O 1
ATOM 752 N N . ASN A 1 91 ? -10.245 7.507 6.612 1.00 98.50 91 ASN A N 1
ATOM 753 C CA . ASN A 1 91 ? -10.895 6.309 7.147 1.00 98.50 91 ASN A CA 1
ATOM 754 C C . ASN A 1 91 ? -10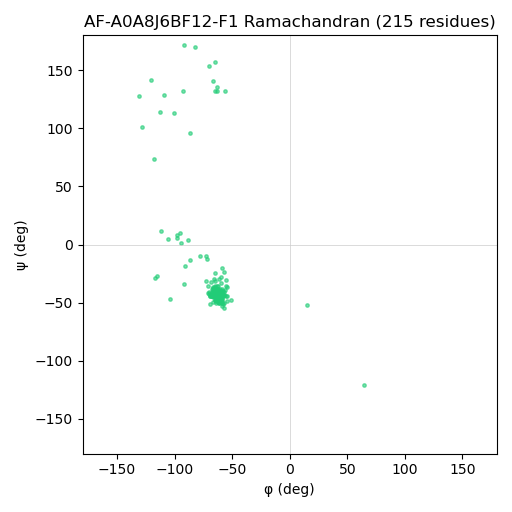.561 6.084 8.625 1.00 98.50 91 ASN A C 1
ATOM 756 O O . ASN A 1 91 ? -11.450 5.757 9.420 1.00 98.50 91 ASN A O 1
ATOM 760 N N . LYS A 1 92 ? -9.307 6.316 9.032 1.00 98.38 92 LYS A N 1
ATOM 761 C CA . LYS A 1 92 ? -8.897 6.258 10.442 1.00 98.38 92 LYS A CA 1
ATOM 762 C C . LYS A 1 92 ? -9.682 7.261 11.289 1.00 98.38 92 LYS A C 1
ATOM 764 O O . LYS A 1 92 ? -10.209 6.892 12.340 1.00 98.38 92 LYS A O 1
ATOM 769 N N . HIS A 1 93 ? -9.796 8.508 10.834 1.00 98.25 93 HIS A N 1
ATOM 770 C CA . HIS A 1 93 ? -10.555 9.542 11.544 1.00 98.25 93 HIS A CA 1
ATOM 771 C C . HIS A 1 93 ? -12.061 9.256 11.560 1.00 98.25 93 HIS A C 1
ATOM 773 O O . HIS A 1 93 ? -12.691 9.341 12.616 1.00 98.25 93 HIS A O 1
ATOM 779 N N . ALA A 1 94 ? -12.630 8.825 10.433 1.00 98.56 94 ALA A N 1
ATOM 780 C CA . ALA A 1 94 ? -14.027 8.416 10.344 1.00 98.56 94 ALA A CA 1
ATOM 781 C C . ALA A 1 94 ? -14.333 7.281 11.332 1.00 98.56 94 ALA A C 1
ATOM 783 O O . ALA A 1 94 ? -15.305 7.361 12.081 1.00 98.56 94 ALA A O 1
ATOM 784 N N . THR A 1 95 ? -13.463 6.272 11.420 1.00 98.50 95 THR A N 1
ATOM 785 C CA . THR A 1 95 ? -13.615 5.154 12.364 1.00 98.50 95 THR A CA 1
ATOM 786 C C . THR A 1 95 ? -13.636 5.633 13.817 1.00 98.50 95 THR A C 1
ATOM 788 O O . THR A 1 95 ? -14.458 5.164 14.606 1.00 98.50 95 THR A O 1
ATOM 791 N N . GLN A 1 96 ? -12.788 6.600 14.186 1.00 98.44 96 GLN A N 1
ATOM 792 C CA . GLN A 1 96 ? -12.785 7.175 15.537 1.00 98.44 96 GLN A CA 1
ATOM 793 C C . GLN A 1 96 ? -14.098 7.893 15.856 1.00 98.44 96 GLN A C 1
ATOM 795 O O . GLN A 1 96 ? -14.701 7.624 16.898 1.00 98.44 96 GLN A O 1
ATOM 800 N N . ILE A 1 97 ? -14.559 8.756 14.945 1.00 98.38 97 ILE A N 1
ATOM 801 C CA . ILE A 1 97 ? -15.820 9.492 15.089 1.00 98.38 97 ILE A CA 1
ATOM 802 C C . ILE A 1 97 ? -16.980 8.508 15.230 1.00 98.38 97 ILE A C 1
ATOM 804 O O . ILE A 1 97 ? -17.759 8.582 16.181 1.00 98.38 97 ILE A O 1
ATOM 808 N N . GLN A 1 98 ? -17.063 7.532 14.325 1.00 98.19 98 GLN A N 1
ATOM 809 C CA . GLN A 1 98 ? -18.125 6.537 14.344 1.00 98.19 98 GLN A CA 1
ATOM 810 C C . GLN A 1 98 ? -18.091 5.684 15.619 1.00 98.19 98 GLN A C 1
ATOM 812 O O . GLN A 1 98 ? -19.145 5.392 16.178 1.00 98.19 98 GLN A O 1
ATOM 817 N N . ARG A 1 99 ? -16.908 5.291 16.116 1.00 97.88 99 ARG A N 1
ATOM 818 C CA . ARG A 1 99 ? -16.760 4.554 17.384 1.00 97.88 99 ARG A CA 1
ATOM 819 C C . ARG A 1 99 ? -17.327 5.351 18.558 1.00 97.88 99 ARG A C 1
ATOM 821 O O . ARG A 1 99 ? -18.110 4.810 19.338 1.00 97.88 99 ARG A O 1
ATOM 828 N N . ILE A 1 100 ? -16.955 6.627 18.672 1.00 97.19 100 ILE A N 1
ATOM 829 C CA . ILE A 1 100 ? -17.451 7.517 19.733 1.00 97.19 100 ILE A CA 1
ATOM 830 C C . ILE A 1 100 ? -18.972 7.654 19.629 1.00 97.19 100 ILE A C 1
ATOM 832 O O . ILE A 1 100 ? -19.678 7.489 20.626 1.00 97.19 100 ILE A O 1
ATOM 836 N N . PHE A 1 101 ? -19.483 7.879 18.417 1.00 96.88 101 PHE A N 1
ATOM 837 C CA . PHE A 1 101 ? -20.909 8.054 18.174 1.00 96.88 101 PHE A CA 1
ATOM 838 C C . PHE A 1 101 ? -21.730 6.794 18.476 1.00 96.88 101 PHE A C 1
ATOM 840 O O . PHE A 1 101 ? -22.754 6.883 19.151 1.00 96.88 101 PHE A O 1
ATOM 847 N N . ARG A 1 102 ? -21.265 5.606 18.062 1.00 95.00 102 ARG A N 1
ATOM 848 C CA . ARG A 1 102 ? -21.900 4.323 18.417 1.00 95.00 102 ARG A CA 1
ATOM 849 C C . ARG A 1 102 ? -21.954 4.134 19.935 1.00 95.00 102 ARG A C 1
ATOM 851 O O . ARG A 1 102 ? -22.990 3.740 20.464 1.00 95.00 102 ARG A O 1
ATOM 858 N N . GLY A 1 103 ? -20.878 4.484 20.643 1.00 92.50 103 GLY A N 1
ATOM 859 C CA . GLY A 1 103 ? -20.848 4.460 22.107 1.00 92.50 103 GLY A CA 1
ATOM 860 C C . GLY A 1 103 ? -21.856 5.422 22.743 1.00 92.50 103 GLY A C 1
ATOM 861 O O . GLY A 1 103 ? -22.578 5.038 23.662 1.00 92.50 103 GLY A O 1
ATOM 862 N N . TYR A 1 104 ? -21.938 6.655 22.239 1.00 91.31 104 TYR A N 1
ATOM 863 C CA . TYR A 1 104 ? -22.933 7.637 22.674 1.00 91.31 104 TYR A CA 1
ATOM 864 C C . TYR A 1 104 ? -24.367 7.138 22.454 1.00 91.31 104 TYR A C 1
ATOM 866 O O . TYR A 1 104 ? -25.182 7.175 23.376 1.00 91.31 104 TYR A O 1
ATOM 874 N N . LEU A 1 105 ? -24.670 6.631 21.255 1.00 92.81 105 LEU A N 1
ATOM 875 C CA . LEU A 1 105 ? -25.990 6.095 20.931 1.00 92.81 105 LEU A CA 1
ATOM 876 C C . LEU A 1 105 ? -26.374 4.937 21.847 1.00 92.81 105 LEU A C 1
ATOM 878 O O . LEU A 1 105 ? -27.484 4.943 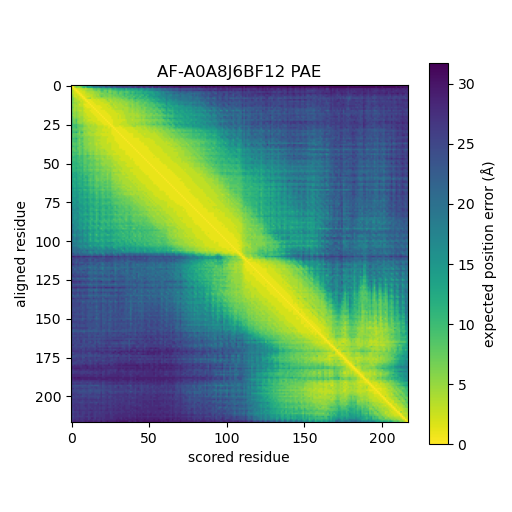22.371 1.00 92.81 105 LEU A O 1
ATOM 882 N N . SER A 1 106 ? -25.463 3.991 22.081 1.00 89.81 106 SER A N 1
ATOM 883 C CA . SER A 1 106 ? -25.712 2.849 22.964 1.00 89.81 106 SER A CA 1
ATOM 884 C C . SER A 1 106 ? -26.092 3.292 24.382 1.00 89.81 106 SER A C 1
ATOM 886 O O . SER A 1 106 ? -27.163 2.929 24.870 1.00 89.81 106 SER A O 1
ATOM 888 N N . ARG A 1 107 ? -25.293 4.175 24.999 1.00 85.19 107 ARG A N 1
ATOM 889 C CA . ARG A 1 107 ? -25.547 4.696 26.358 1.00 85.19 107 ARG A CA 1
ATOM 890 C C . ARG A 1 107 ? -26.814 5.545 26.471 1.00 85.19 107 ARG A C 1
ATOM 892 O O . ARG A 1 107 ? -27.365 5.678 27.553 1.00 85.19 107 ARG A O 1
ATOM 899 N N . ARG A 1 108 ? -27.267 6.150 25.370 1.00 83.62 108 ARG A N 1
ATOM 900 C CA . ARG A 1 108 ? -28.467 6.997 25.364 1.00 83.62 108 ARG A CA 1
ATOM 901 C C . ARG A 1 108 ? -29.747 6.235 25.023 1.00 83.62 108 ARG A C 1
ATOM 903 O O . ARG A 1 108 ? -30.816 6.635 25.470 1.00 83.62 108 ARG A O 1
ATOM 910 N N . LYS A 1 109 ? -29.673 5.226 24.151 1.00 83.69 109 LYS A N 1
ATOM 911 C CA . LYS A 1 109 ? -30.857 4.592 23.543 1.00 83.69 109 LYS A CA 1
ATOM 912 C C . LYS A 1 109 ? -31.039 3.122 23.890 1.00 83.69 109 LYS A C 1
ATOM 914 O O . LYS A 1 109 ? -32.176 2.673 23.880 1.00 83.69 109 LYS A O 1
ATOM 919 N N . ILE A 1 110 ? -29.963 2.388 24.162 1.00 79.44 110 ILE A N 1
ATOM 920 C CA . ILE A 1 110 ? -30.028 0.939 24.396 1.00 79.44 110 ILE A CA 1
ATOM 921 C C . ILE A 1 110 ? -29.889 0.633 25.885 1.00 79.44 110 ILE A C 1
ATOM 923 O O . ILE A 1 110 ? -30.670 -0.146 26.422 1.00 79.44 110 ILE A O 1
ATOM 927 N N . LEU A 1 111 ? -28.905 1.238 26.558 1.00 72.31 111 LEU A N 1
ATOM 928 C CA . LEU A 1 111 ? -28.545 0.873 27.925 1.00 72.31 111 LEU A CA 1
ATOM 929 C C . LEU A 1 111 ? -28.515 2.104 28.833 1.00 72.31 111 LEU A C 1
ATOM 931 O O . LEU A 1 111 ? -27.549 2.865 28.834 1.00 72.31 111 LEU A O 1
ATOM 935 N N . ASP A 1 112 ? -29.577 2.278 29.618 1.00 80.00 112 ASP A N 1
ATOM 936 C CA . ASP A 1 112 ? -29.651 3.284 30.678 1.00 80.00 112 ASP A CA 1
ATOM 937 C C . ASP A 1 112 ? -29.054 2.695 31.964 1.00 80.00 112 ASP A C 1
ATOM 939 O O . ASP A 1 112 ? -29.703 1.946 32.700 1.00 80.00 112 ASP A O 1
ATOM 943 N N . PHE A 1 113 ? -27.774 2.992 32.202 1.00 76.38 113 PHE A N 1
ATOM 944 C CA . PHE A 1 113 ? -27.046 2.499 33.372 1.00 76.38 113 PHE A CA 1
ATOM 945 C C . PHE A 1 113 ? -27.710 2.931 34.685 1.00 76.38 113 PHE A C 1
ATOM 947 O O . PHE A 1 113 ? -27.785 2.128 35.609 1.00 76.38 113 PHE A O 1
ATOM 954 N N . GLY A 1 114 ? -28.234 4.159 34.754 1.00 81.00 114 GLY A N 1
ATOM 955 C CA . GLY A 1 114 ? -28.874 4.686 35.959 1.00 81.00 114 GLY A CA 1
ATOM 956 C C . GLY A 1 114 ? -30.132 3.901 36.313 1.00 81.00 114 GLY A C 1
ATOM 957 O O . GLY A 1 114 ? -30.267 3.432 37.442 1.00 81.00 114 GLY A O 1
ATOM 958 N N . LYS A 1 115 ? -31.010 3.669 35.328 1.00 85.19 115 LYS A N 1
ATOM 959 C CA . LYS A 1 115 ? -32.220 2.854 35.530 1.00 85.19 115 LYS A CA 1
ATOM 960 C C . LYS A 1 115 ? -31.895 1.410 35.878 1.00 85.19 115 LYS A C 1
ATOM 962 O O . LYS A 1 115 ? -32.526 0.845 36.767 1.00 85.19 115 LYS A O 1
ATOM 967 N N . ARG A 1 116 ? -30.905 0.815 35.205 1.00 85.75 116 ARG A N 1
ATOM 968 C CA . ARG A 1 116 ? -30.469 -0.554 35.506 1.00 85.75 116 ARG A CA 1
ATOM 969 C C . ARG A 1 116 ? -29.917 -0.663 36.926 1.00 85.75 116 ARG A C 1
ATOM 971 O O . ARG A 1 116 ? -30.268 -1.608 37.620 1.00 85.75 116 ARG A O 1
ATOM 978 N N . ASN A 1 117 ? -29.082 0.281 37.357 1.00 89.62 117 ASN A N 1
ATOM 979 C CA . ASN A 1 117 ? -28.499 0.251 38.695 1.00 89.62 117 ASN A CA 1
ATOM 980 C C . ASN A 1 117 ? -29.575 0.458 39.770 1.00 89.62 117 ASN A C 1
ATOM 982 O O . ASN A 1 117 ? -29.617 -0.293 40.734 1.00 89.62 117 ASN A O 1
ATOM 986 N N . ALA A 1 118 ? -30.510 1.391 39.554 1.00 92.88 118 ALA A N 1
ATOM 987 C CA . ALA A 1 118 ? -31.648 1.593 40.451 1.00 92.88 118 ALA A CA 1
ATOM 988 C C . ALA A 1 118 ? -32.525 0.336 40.579 1.00 92.88 118 ALA A C 1
ATOM 990 O O . ALA A 1 118 ? -32.912 -0.030 41.686 1.00 92.88 118 ALA A O 1
ATOM 991 N N . TYR A 1 119 ? -32.801 -0.352 39.465 1.00 93.44 119 TYR A N 1
ATOM 992 C CA . TYR A 1 119 ? -33.528 -1.622 39.478 1.00 93.44 119 TYR A CA 1
ATOM 993 C C . TYR A 1 119 ? -32.783 -2.704 40.269 1.00 93.44 119 TYR A C 1
ATOM 995 O O . TYR A 1 119 ? -33.390 -3.376 41.097 1.00 93.44 119 TYR A O 1
ATOM 1003 N N . LEU A 1 120 ? -31.471 -2.854 40.052 1.00 94.94 120 LEU A N 1
ATOM 1004 C CA . LEU A 1 120 ? -30.662 -3.838 40.776 1.00 94.94 120 LEU A CA 1
ATOM 1005 C C . LEU A 1 120 ? -30.611 -3.548 42.280 1.00 94.94 120 LEU A C 1
ATOM 1007 O O . LEU A 1 120 ? -30.784 -4.474 43.060 1.00 94.94 120 LEU A O 1
ATOM 1011 N N . SER A 1 121 ? -30.460 -2.285 42.689 1.00 96.19 121 SER A N 1
ATOM 1012 C CA . SER A 1 121 ? -30.491 -1.909 44.109 1.00 96.19 121 SER A CA 1
ATOM 1013 C C . SER A 1 121 ? -31.854 -2.169 44.753 1.00 96.19 121 SER A C 1
ATOM 1015 O O . SER A 1 121 ? -31.923 -2.634 45.887 1.00 96.19 121 SER A O 1
ATOM 1017 N N . GLN A 1 122 ? -32.954 -1.908 44.037 1.00 96.44 122 GLN A N 1
ATOM 1018 C CA . GLN A 1 122 ? -34.292 -2.256 44.527 1.00 96.44 122 GLN A CA 1
ATOM 1019 C C . GLN A 1 122 ? -34.466 -3.771 44.656 1.00 96.44 122 GLN A C 1
ATOM 1021 O O . GLN A 1 122 ? -35.014 -4.240 45.650 1.00 96.44 122 GLN A O 1
ATOM 1026 N N . LEU A 1 123 ? -33.991 -4.538 43.673 1.00 95.94 123 LEU A N 1
ATOM 1027 C CA . LEU A 1 123 ? -34.040 -5.997 43.705 1.00 95.94 123 LEU A CA 1
ATOM 1028 C C . LEU A 1 123 ? -33.218 -6.560 44.870 1.00 95.94 123 LEU A C 1
ATOM 1030 O O . LEU A 1 123 ? -33.675 -7.469 45.553 1.00 95.94 123 LEU A O 1
ATOM 1034 N N . GLU A 1 124 ? -32.036 -6.004 45.122 1.00 96.81 124 GLU A N 1
ATOM 1035 C CA . GLU A 1 124 ? -31.181 -6.374 46.250 1.00 96.81 124 GLU A CA 1
ATOM 1036 C C . GLU A 1 124 ? -31.876 -6.121 47.592 1.00 96.81 124 GLU A C 1
ATOM 1038 O O . GLU A 1 124 ? -31.925 -7.023 48.426 1.00 96.81 124 GLU A O 1
ATOM 1043 N N . ALA A 1 125 ? -32.497 -4.949 47.769 1.00 96.31 125 ALA A N 1
ATOM 1044 C CA . ALA A 1 125 ? -33.266 -4.638 48.973 1.00 96.31 125 ALA A CA 1
ATOM 1045 C C . ALA A 1 125 ? -34.432 -5.620 49.183 1.00 96.31 125 ALA A C 1
ATOM 1047 O O . ALA A 1 125 ? -34.605 -6.144 50.280 1.00 96.31 125 ALA A O 1
ATOM 1048 N N . ARG A 1 126 ? -35.185 -5.944 48.122 1.00 96.06 126 ARG A N 1
ATOM 1049 C CA . ARG A 1 126 ? -36.278 -6.931 48.185 1.00 96.06 126 ARG A CA 1
ATOM 1050 C C . ARG A 1 126 ? -35.790 -8.342 48.490 1.00 96.06 126 ARG A C 1
ATOM 1052 O O . ARG A 1 126 ? -36.426 -9.053 49.260 1.00 96.06 126 ARG A O 1
ATOM 1059 N N . ASN A 1 127 ? -34.669 -8.750 47.903 1.00 96.50 127 ASN A N 1
ATOM 1060 C CA . ASN A 1 127 ? -34.068 -10.048 48.190 1.00 96.50 127 ASN A CA 1
ATOM 1061 C C . ASN A 1 127 ? -33.612 -10.131 49.648 1.00 96.50 127 ASN A C 1
ATOM 1063 O O . ASN A 1 127 ? -33.795 -11.172 50.278 1.00 96.50 127 ASN A O 1
ATOM 1067 N N . LEU A 1 128 ? -33.051 -9.048 50.191 1.00 96.94 128 LEU A N 1
ATOM 1068 C CA . LEU A 1 128 ? -32.663 -8.977 51.595 1.00 96.94 128 LEU A CA 1
ATOM 1069 C C . LEU A 1 128 ? -33.886 -9.066 52.515 1.00 96.94 128 LEU A C 1
ATOM 1071 O O . LEU A 1 128 ? -33.882 -9.894 53.420 1.00 96.94 128 LEU A O 1
ATOM 1075 N N . GLU A 1 129 ? -34.941 -8.290 52.241 1.00 96.56 129 GLU A N 1
ATOM 1076 C CA . GLU A 1 129 ? -36.223 -8.363 52.962 1.00 96.56 129 GLU A CA 1
ATOM 1077 C C . GLU A 1 129 ? -36.784 -9.790 52.958 1.00 96.56 129 GLU A C 1
ATOM 1079 O O . GLU A 1 129 ? -37.131 -10.325 54.006 1.00 96.56 129 GLU A O 1
ATOM 1084 N N . MET A 1 130 ? -36.823 -10.438 51.790 1.00 96.25 130 MET A N 1
ATOM 1085 C CA . MET A 1 130 ? -37.329 -11.805 51.662 1.00 96.25 130 MET A CA 1
ATOM 1086 C C . MET A 1 130 ? -36.454 -12.815 52.406 1.00 96.25 130 MET A C 1
ATOM 1088 O O . MET A 1 130 ? -36.972 -13.708 53.064 1.00 96.25 130 MET A O 1
ATOM 1092 N N . THR A 1 131 ? -35.131 -12.662 52.344 1.00 96.69 131 THR A N 1
ATOM 1093 C CA . THR A 1 131 ? -34.198 -13.532 53.075 1.00 96.69 131 THR A CA 1
ATOM 1094 C C . THR A 1 131 ? -34.369 -13.380 54.585 1.00 96.69 131 THR A C 1
ATOM 1096 O O . THR A 1 131 ? -34.304 -14.371 55.304 1.00 96.69 131 THR A O 1
ATOM 1099 N N . GLN A 1 132 ? -34.584 -12.155 55.068 1.00 96.19 132 GLN A N 1
ATOM 1100 C CA . GLN A 1 132 ? -34.861 -11.882 56.476 1.00 96.19 132 GLN A CA 1
ATOM 1101 C C . GLN A 1 132 ? -36.184 -12.537 56.896 1.00 96.19 132 GLN A C 1
ATOM 1103 O O . GLN A 1 132 ? -36.196 -13.314 57.839 1.00 96.19 132 GLN A O 1
ATOM 1108 N N . ALA A 1 133 ? -37.257 -12.320 56.131 1.00 95.94 133 ALA A N 1
ATOM 1109 C CA . ALA A 1 133 ? -38.572 -12.887 56.421 1.00 95.94 133 ALA A CA 1
ATOM 1110 C C . ALA A 1 133 ? -38.572 -14.425 56.433 1.00 95.94 133 ALA A C 1
ATOM 1112 O O . ALA A 1 133 ? -39.225 -15.027 57.277 1.00 95.94 133 ALA A O 1
ATOM 1113 N N . LEU A 1 134 ? -37.825 -15.070 55.526 1.00 95.94 134 LEU A N 1
ATOM 1114 C CA . LEU A 1 134 ? -37.675 -16.529 55.528 1.00 95.94 134 LEU A CA 1
ATOM 1115 C C . LEU A 1 134 ? -36.940 -17.024 56.776 1.00 95.94 134 LEU A C 1
ATOM 1117 O O . LEU A 1 134 ? -37.361 -18.017 57.353 1.00 95.94 134 LEU A O 1
ATOM 1121 N N . LYS A 1 135 ? -35.886 -16.325 57.216 1.00 96.06 135 LYS A N 1
ATOM 1122 C CA . LYS A 1 135 ? -35.177 -16.669 58.458 1.00 96.06 135 LYS A CA 1
ATOM 1123 C C . LYS A 1 135 ? -36.066 -16.505 59.684 1.00 96.06 135 LYS A C 1
ATOM 1125 O O . LYS A 1 135 ? -36.059 -17.369 60.550 1.00 96.06 135 LYS A O 1
ATOM 1130 N N . ASP A 1 136 ? -36.820 -15.413 59.749 1.00 95.69 136 ASP A N 1
ATOM 1131 C CA . ASP A 1 136 ? -37.725 -15.148 60.867 1.00 95.69 136 ASP A CA 1
ATOM 1132 C C . ASP A 1 136 ? -38.831 -16.217 60.921 1.00 95.69 136 ASP A C 1
ATOM 1134 O O . ASP A 1 136 ? -39.108 -16.763 61.985 1.00 95.69 136 ASP A O 1
ATOM 1138 N N . TYR A 1 137 ? -39.377 -16.602 59.762 1.00 95.19 137 TYR A N 1
ATOM 1139 C CA . TYR A 1 137 ? -40.336 -17.702 59.647 1.00 95.19 137 TYR A CA 1
ATOM 1140 C C . TYR A 1 137 ? -39.731 -19.060 60.035 1.00 95.19 137 TYR A C 1
ATOM 1142 O O . TYR A 1 137 ? -40.367 -19.835 60.738 1.00 95.19 137 TYR A O 1
ATOM 1150 N N . GLU A 1 138 ? -38.499 -19.365 59.615 1.00 95.25 138 GLU A N 1
ATOM 1151 C CA . GLU A 1 138 ? -37.797 -20.592 60.022 1.00 95.25 138 GLU A CA 1
ATOM 1152 C C . GLU A 1 138 ? -37.628 -20.676 61.545 1.00 95.25 138 GLU A C 1
ATOM 1154 O O . GLU A 1 138 ? -37.798 -21.754 62.117 1.00 95.25 138 GLU A O 1
ATOM 1159 N N . ILE A 1 139 ? -37.324 -19.551 62.201 1.00 95.12 139 ILE A N 1
ATOM 1160 C CA . ILE A 1 139 ? -37.218 -19.465 63.662 1.00 95.12 139 ILE A CA 1
ATOM 1161 C C . ILE A 1 139 ? -38.589 -19.680 64.310 1.00 95.12 139 ILE A C 1
ATOM 1163 O O . ILE A 1 139 ? -38.704 -20.518 65.200 1.00 95.12 139 ILE A O 1
ATOM 1167 N N . GLU A 1 140 ? -39.627 -18.980 63.844 1.00 94.25 140 GLU A N 1
ATOM 1168 C CA . GLU A 1 140 ? -40.990 -19.101 64.378 1.00 94.25 140 GLU A CA 1
ATOM 1169 C C . GLU A 1 140 ? -41.510 -20.541 64.271 1.00 94.25 140 GLU A C 1
ATOM 1171 O O . GLU A 1 140 ? -41.954 -21.115 65.264 1.00 94.25 140 GLU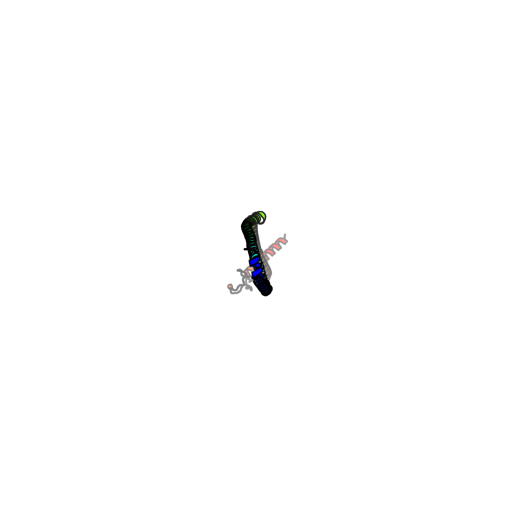 A O 1
ATOM 1176 N N . MET A 1 141 ? -41.349 -21.175 63.106 1.00 92.88 141 MET A N 1
ATOM 1177 C CA . MET A 1 141 ? -41.746 -22.569 62.893 1.00 92.88 141 MET A CA 1
ATOM 1178 C C . MET A 1 141 ? -40.965 -23.553 63.774 1.00 92.88 141 MET A C 1
ATOM 1180 O O . MET A 1 141 ? -41.518 -24.566 64.203 1.00 92.88 141 MET A O 1
ATOM 1184 N N . ALA A 1 142 ? -39.680 -23.291 64.036 1.00 93.88 142 ALA A N 1
ATOM 1185 C CA . ALA A 1 142 ? -38.871 -24.127 64.920 1.00 93.88 142 ALA A CA 1
ATOM 1186 C C . ALA A 1 142 ? -39.306 -23.990 66.387 1.00 93.88 142 ALA A C 1
ATOM 1188 O O . ALA A 1 142 ? -39.435 -25.002 67.076 1.00 93.88 142 ALA A O 1
ATOM 1189 N N . GLU A 1 143 ? -39.581 -22.765 66.846 1.00 93.44 143 GLU A N 1
ATOM 1190 C CA . GLU A 1 143 ? -40.110 -22.512 68.189 1.00 93.44 143 GLU A CA 1
ATOM 1191 C C . GLU A 1 143 ? -41.493 -23.140 68.380 1.00 93.44 143 GLU A C 1
ATOM 1193 O O . GLU A 1 143 ? -41.752 -23.748 69.417 1.00 93.44 143 GLU A O 1
ATOM 1198 N N . GLU A 1 144 ? -42.385 -23.021 67.395 1.00 91.75 144 GLU A N 1
ATOM 1199 C CA . GLU A 1 144 ? -43.698 -23.669 67.433 1.00 91.75 144 GLU A CA 1
ATOM 1200 C C . GLU A 1 144 ? -43.571 -25.192 67.489 1.00 91.75 144 GLU A C 1
ATOM 1202 O O . GLU A 1 144 ? -44.217 -25.822 68.322 1.00 91.75 144 GLU A O 1
ATOM 1207 N N . ALA A 1 145 ? -42.692 -25.791 66.680 1.00 92.31 145 ALA A N 1
ATOM 1208 C CA . ALA A 1 145 ? -42.449 -27.230 66.720 1.00 92.31 145 ALA A CA 1
ATOM 1209 C C . ALA A 1 145 ? -41.892 -27.699 68.079 1.00 92.31 145 ALA A C 1
ATOM 1211 O O . ALA A 1 145 ? -42.289 -28.756 68.571 1.00 92.31 145 ALA A O 1
ATOM 1212 N N . GLU A 1 146 ? -41.006 -26.920 68.711 1.00 91.94 146 GLU A N 1
ATOM 1213 C CA . GLU A 1 146 ? -40.495 -27.206 70.058 1.00 91.94 146 GLU A CA 1
ATOM 1214 C C . GLU A 1 146 ? -41.597 -27.070 71.122 1.00 91.94 146 GLU A C 1
ATOM 1216 O O . GLU A 1 146 ? -41.727 -27.927 72.002 1.00 91.94 146 GLU A O 1
ATOM 1221 N N . ARG A 1 147 ? -42.451 -26.044 71.020 1.00 89.75 147 ARG A N 1
ATOM 1222 C CA . ARG A 1 147 ? -43.626 -25.881 71.893 1.00 89.75 147 ARG A CA 1
ATOM 1223 C C . ARG A 1 147 ? -44.595 -27.048 71.736 1.00 89.75 147 ARG A C 1
ATOM 1225 O O . ARG A 1 147 ? -44.975 -27.648 72.733 1.00 89.75 147 ARG A O 1
ATOM 1232 N N . GLU A 1 148 ? -44.930 -27.445 70.512 1.00 90.75 148 GLU A N 1
ATOM 1233 C CA . GLU A 1 148 ? -45.792 -28.605 70.272 1.00 90.75 148 GLU A CA 1
ATOM 1234 C C . GLU A 1 148 ? -45.184 -29.902 70.821 1.00 90.75 148 GLU A C 1
ATOM 1236 O O . GLU A 1 148 ? -45.899 -30.736 71.376 1.00 90.75 148 GLU A O 1
ATOM 1241 N N . GLU A 1 149 ? -43.873 -30.102 70.681 1.00 89.19 149 GLU A N 1
ATOM 1242 C CA . GLU A 1 149 ? -43.199 -31.298 71.186 1.00 89.19 149 GLU A CA 1
ATOM 1243 C C . GLU A 1 149 ? -43.173 -31.326 72.719 1.00 89.19 149 GLU A C 1
ATOM 1245 O O . GLU A 1 149 ? -43.510 -32.345 73.326 1.00 89.19 149 GLU A O 1
ATOM 1250 N N . THR A 1 150 ? -42.859 -30.202 73.365 1.00 86.69 150 THR A N 1
ATOM 1251 C CA . THR A 1 150 ? -42.918 -30.080 74.831 1.00 86.69 150 THR A CA 1
ATOM 1252 C C . THR A 1 150 ? -44.347 -30.244 75.356 1.00 86.69 150 THR A C 1
ATOM 1254 O O . THR A 1 150 ? -44.564 -30.942 76.351 1.00 86.69 150 THR A O 1
ATOM 1257 N N . GLU A 1 151 ? -45.352 -29.704 74.666 1.00 88.00 151 GLU A N 1
ATOM 1258 C CA . GLU A 1 151 ? -46.768 -29.931 74.971 1.00 88.00 151 GLU A CA 1
ATOM 1259 C C . GLU A 1 151 ? -47.156 -31.408 74.821 1.00 88.00 151 GLU A C 1
ATOM 1261 O O . GLU A 1 151 ? -47.798 -31.969 75.709 1.00 88.00 151 GLU A O 1
ATOM 1266 N N . ARG A 1 152 ? -46.724 -32.096 73.758 1.00 88.56 152 ARG A N 1
ATOM 1267 C CA . ARG A 1 152 ? -46.966 -33.542 73.596 1.00 88.56 152 ARG A CA 1
ATOM 1268 C C . ARG A 1 152 ? -46.301 -34.351 74.703 1.00 88.56 152 ARG A C 1
ATOM 1270 O O . ARG A 1 152 ? -46.937 -35.243 75.264 1.00 88.56 152 ARG A O 1
ATOM 1277 N N . GLN A 1 153 ? -45.049 -34.048 75.042 1.00 85.69 153 GLN A N 1
ATOM 1278 C CA . GLN A 1 153 ? -44.307 -34.740 76.098 1.00 85.69 153 GLN A CA 1
ATOM 1279 C C . GLN A 1 153 ? -44.951 -34.524 77.469 1.00 85.69 153 GLN A C 1
ATOM 1281 O O . GLN A 1 153 ? -45.138 -35.481 78.222 1.00 85.69 153 GLN A O 1
ATOM 1286 N N . THR A 1 154 ? -45.360 -33.293 77.780 1.00 83.50 154 THR A N 1
ATOM 1287 C CA . THR A 1 154 ? -46.067 -32.977 79.028 1.00 83.50 154 THR A CA 1
ATOM 1288 C C . THR A 1 154 ? -47.451 -33.624 79.076 1.00 83.50 154 THR A C 1
ATOM 1290 O O . THR A 1 154 ? -47.815 -34.187 80.108 1.00 83.50 154 THR A O 1
ATOM 1293 N N . GLN A 1 155 ? -48.210 -33.648 77.977 1.00 86.06 155 GLN A N 1
ATOM 1294 C CA . GLN A 1 155 ? -49.490 -34.366 77.893 1.00 86.06 155 GLN A CA 1
ATOM 1295 C C . GLN A 1 155 ? -49.319 -35.881 78.085 1.00 86.06 155 GLN A C 1
ATOM 1297 O O . GLN A 1 155 ? -50.053 -36.497 78.858 1.00 86.06 155 GLN A O 1
ATOM 1302 N N . GLN A 1 156 ? -48.325 -36.497 77.439 1.00 86.12 156 GLN A N 1
ATOM 1303 C CA . GLN A 1 156 ? -48.010 -37.916 77.640 1.00 86.12 156 GLN A CA 1
ATOM 1304 C C . GLN A 1 156 ? -47.606 -38.196 79.092 1.00 86.12 156 GLN A C 1
ATOM 1306 O O . GLN A 1 156 ? -48.121 -39.130 79.712 1.00 86.12 156 GLN A O 1
ATOM 1311 N N . PHE A 1 157 ? -46.727 -37.366 79.658 1.00 84.44 157 PHE A N 1
ATOM 1312 C CA . PHE A 1 157 ? -46.264 -37.509 81.033 1.00 84.44 157 PHE A CA 1
ATOM 1313 C C . PHE A 1 157 ? -47.406 -37.348 82.043 1.00 84.44 157 PHE A C 1
ATOM 1315 O O . PHE A 1 157 ? -47.575 -38.200 82.913 1.00 84.44 157 PHE A O 1
ATOM 1322 N N . THR A 1 158 ? -48.239 -36.314 81.907 1.00 83.12 158 THR A N 1
ATOM 1323 C CA . THR A 1 158 ? -49.405 -36.077 82.778 1.00 83.12 158 THR A CA 1
ATOM 1324 C C . THR A 1 158 ? -50.430 -37.209 82.685 1.00 83.12 158 THR A C 1
ATOM 1326 O O . THR A 1 158 ? -50.932 -37.668 83.717 1.00 83.12 158 THR A O 1
ATOM 1329 N N . ALA A 1 159 ? -50.690 -37.740 81.485 1.00 85.56 159 ALA A N 1
ATOM 1330 C CA . ALA A 1 159 ? -51.574 -38.887 81.291 1.00 85.56 159 ALA A CA 1
ATOM 1331 C C . ALA A 1 159 ? -51.069 -40.144 82.020 1.00 85.56 159 ALA A C 1
ATOM 1333 O O . ALA A 1 159 ? -51.869 -40.857 82.635 1.00 85.56 159 ALA A O 1
ATOM 1334 N N . VAL A 1 160 ? -49.757 -40.409 81.999 1.00 85.31 160 VAL A N 1
ATOM 1335 C CA . VAL A 1 160 ? -49.143 -41.510 82.761 1.00 85.31 160 VAL A CA 1
ATOM 1336 C C . VAL A 1 160 ? -49.186 -41.215 84.265 1.00 85.31 160 VAL A C 1
ATOM 1338 O O . VAL A 1 160 ? -49.696 -42.034 85.029 1.00 85.31 160 VAL A O 1
ATOM 1341 N N . ALA A 1 161 ? -48.732 -40.034 84.690 1.00 83.50 161 ALA A N 1
ATOM 1342 C CA . ALA A 1 161 ? -48.649 -39.605 86.087 1.00 83.50 161 ALA A CA 1
ATOM 1343 C C . ALA A 1 161 ? -50.000 -39.668 86.819 1.00 83.50 161 ALA A C 1
ATOM 1345 O O . ALA A 1 161 ? -50.062 -40.130 87.959 1.00 83.50 161 ALA A O 1
ATOM 1346 N N . SER A 1 162 ? -51.099 -39.301 86.149 1.00 80.69 162 SER A N 1
ATOM 1347 C CA . SER A 1 162 ? -52.459 -39.370 86.710 1.00 80.69 162 SER A CA 1
ATOM 1348 C C . SER A 1 162 ? -52.846 -40.770 87.224 1.00 80.69 162 SER A C 1
ATOM 1350 O O . SER A 1 162 ? -53.584 -40.909 88.204 1.00 80.69 162 SER A O 1
ATOM 1352 N N . LYS A 1 163 ? -52.297 -41.828 86.613 1.00 83.50 163 LYS A N 1
ATOM 1353 C CA . LYS A 1 163 ? -52.577 -43.231 86.953 1.00 83.50 163 LYS A CA 1
ATOM 1354 C C . LYS A 1 163 ? -51.678 -43.769 88.071 1.00 83.50 163 LYS A C 1
ATOM 1356 O O . LYS A 1 163 ? -51.978 -44.818 88.636 1.00 83.50 163 LYS A O 1
ATOM 1361 N N . LEU A 1 164 ? -50.603 -43.061 88.422 1.00 83.62 164 LEU A N 1
ATOM 1362 C CA . LEU A 1 164 ? -49.562 -43.518 89.352 1.00 83.62 164 LEU A CA 1
ATOM 1363 C C . LEU A 1 164 ? -49.738 -43.003 90.790 1.00 83.62 164 LEU A C 1
ATOM 1365 O O . LEU A 1 164 ? -48.873 -43.238 91.629 1.00 83.62 164 LEU A O 1
ATOM 1369 N N . HIS A 1 165 ? -50.858 -42.348 91.116 1.00 79.56 165 HIS A N 1
ATOM 1370 C CA . HIS A 1 165 ? -51.113 -41.795 92.457 1.00 79.56 165 HIS A CA 1
ATOM 1371 C C . HIS A 1 165 ? -51.051 -42.843 93.590 1.00 79.56 165 HIS A C 1
ATOM 1373 O O . HIS A 1 165 ? -50.775 -42.504 94.735 1.00 79.56 165 HIS A O 1
ATOM 1379 N N . HIS A 1 166 ? -51.265 -44.124 93.283 1.00 81.00 166 HIS A N 1
ATOM 1380 C CA . HIS A 1 166 ? -51.147 -45.231 94.236 1.00 81.00 166 HIS A CA 1
ATOM 1381 C C . HIS A 1 166 ? -49.693 -45.561 94.635 1.00 81.00 166 HIS A C 1
ATOM 1383 O O . HIS A 1 166 ? -49.482 -46.306 95.587 1.00 81.00 166 HIS A O 1
ATOM 1389 N N . LEU A 1 167 ? -48.697 -45.023 93.922 1.00 83.88 167 LEU A N 1
ATOM 1390 C CA . LEU A 1 167 ? -47.267 -45.206 94.206 1.00 83.88 167 LEU A CA 1
ATOM 1391 C C . LEU A 1 167 ? -46.672 -44.079 95.069 1.00 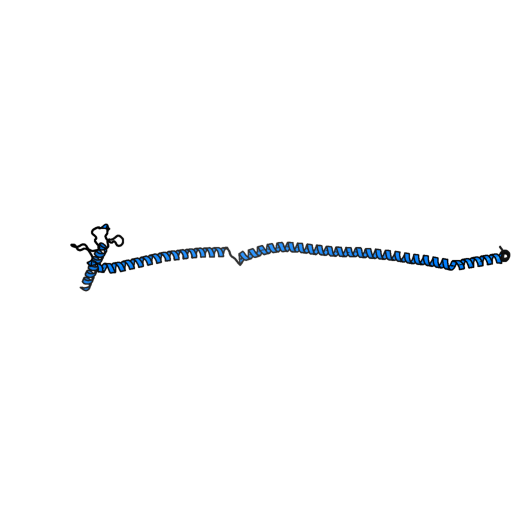83.88 167 LEU A C 1
ATOM 1393 O O . LEU A 1 167 ? -45.471 -44.093 95.349 1.00 83.88 167 LEU A O 1
ATOM 1397 N N . LEU A 1 168 ? -47.498 -43.108 95.474 1.00 82.38 168 LEU A N 1
ATOM 1398 C CA . LEU A 1 168 ? -47.132 -42.009 96.370 1.00 82.38 168 LEU A CA 1
ATOM 1399 C C . LEU A 1 168 ? -46.904 -42.495 97.809 1.00 82.38 168 LEU A C 1
ATOM 1401 O O . LEU A 1 168 ? -47.501 -43.480 98.250 1.00 82.38 168 LEU A O 1
ATOM 1405 N N . SER A 1 169 ? -46.086 -41.770 98.577 1.00 85.19 169 SER A N 1
ATOM 1406 C CA . SER A 1 169 ? -45.939 -42.029 100.012 1.00 85.19 169 SER A CA 1
ATOM 1407 C C . SER A 1 169 ? -47.248 -41.810 100.761 1.00 85.19 169 SER A C 1
ATOM 1409 O O . SER A 1 169 ? -47.914 -40.786 100.620 1.00 85.19 169 SER A O 1
ATOM 1411 N N . THR A 1 170 ? -47.570 -42.738 101.655 1.00 80.44 170 THR A N 1
ATOM 1412 C CA . THR A 1 170 ? -48.600 -42.530 102.673 1.00 80.44 170 THR A CA 1
ATOM 1413 C C . THR A 1 170 ? -47.959 -41.982 103.950 1.00 80.44 170 THR A C 1
ATOM 1415 O O . THR A 1 170 ? -46.736 -41.951 104.095 1.00 80.44 170 THR A O 1
ATOM 1418 N N . LYS A 1 171 ? -48.774 -41.567 104.929 1.00 79.12 171 LYS A N 1
ATOM 1419 C CA . LYS A 1 171 ? -48.267 -41.106 106.238 1.00 79.12 171 LYS A CA 1
ATOM 1420 C C . LYS A 1 171 ? -47.440 -42.164 106.982 1.00 79.12 171 LYS A C 1
ATOM 1422 O O . LYS A 1 171 ? -46.692 -41.807 107.886 1.00 79.12 171 LYS A O 1
ATOM 1427 N N . THR A 1 172 ? -47.600 -43.437 106.631 1.00 78.69 172 THR A N 1
ATOM 1428 C CA . THR A 1 172 ? -47.032 -44.574 107.364 1.00 78.69 172 THR A CA 1
ATOM 1429 C C . THR A 1 172 ? -45.993 -45.336 106.540 1.00 78.69 172 THR A C 1
ATOM 1431 O O . THR A 1 172 ? -45.077 -45.908 107.121 1.00 78.69 172 THR A O 1
ATOM 1434 N N . THR A 1 173 ? -46.087 -45.319 105.204 1.00 78.25 173 THR A N 1
ATOM 1435 C CA . THR A 1 173 ? -45.158 -46.023 104.305 1.00 78.25 173 THR A CA 1
ATOM 1436 C C . THR A 1 173 ? -44.644 -45.100 103.194 1.00 78.25 173 THR A C 1
ATOM 1438 O O . THR A 1 173 ? -45.464 -44.498 102.493 1.00 78.25 173 THR A O 1
ATOM 1441 N N . PRO A 1 174 ? -43.317 -44.992 102.990 1.00 79.62 174 PRO A N 1
ATOM 1442 C CA . PRO A 1 174 ? -42.765 -44.230 101.874 1.00 79.62 174 PRO A CA 1
ATOM 1443 C C . PRO A 1 174 ? -43.111 -44.894 100.532 1.00 79.62 174 PRO A C 1
ATOM 1445 O O . PRO A 1 174 ? -43.122 -46.120 100.422 1.00 79.62 174 PRO A O 1
ATOM 1448 N N . GLY A 1 175 ? -43.426 -44.073 99.533 1.00 82.31 175 GLY A N 1
ATOM 1449 C CA . GLY A 1 175 ? -43.734 -44.473 98.164 1.00 82.31 175 GLY A CA 1
ATOM 1450 C C . GLY A 1 175 ? -42.468 -44.699 97.345 1.00 82.31 175 GLY A C 1
ATOM 1451 O O . GLY A 1 175 ? -41.365 -44.351 97.767 1.00 82.31 175 GLY A O 1
ATOM 1452 N N . ILE A 1 176 ? -42.622 -45.271 96.149 1.00 82.88 176 ILE A N 1
ATOM 1453 C CA . ILE A 1 176 ? -41.484 -45.642 95.286 1.00 82.88 176 ILE A CA 1
ATOM 1454 C C . ILE A 1 176 ? -40.659 -44.407 94.884 1.00 82.88 176 ILE A C 1
ATOM 1456 O O . ILE A 1 176 ? -39.447 -44.502 94.706 1.00 82.88 176 ILE A O 1
ATOM 1460 N N . TYR A 1 177 ? -41.299 -43.239 94.793 1.00 82.50 177 TYR A N 1
ATOM 1461 C CA . TYR A 1 177 ? -40.672 -41.989 94.366 1.00 82.50 177 TYR A CA 1
ATOM 1462 C C . TYR A 1 177 ? -40.030 -41.178 95.515 1.00 82.50 177 TYR A C 1
ATOM 1464 O O . TYR A 1 177 ? -39.455 -40.118 95.252 1.00 82.50 177 TYR A O 1
ATOM 1472 N N . ARG A 1 178 ? -40.023 -41.698 96.760 1.00 81.25 178 ARG A N 1
ATOM 1473 C CA . ARG A 1 178 ? -39.395 -41.070 97.942 1.00 81.25 178 ARG A CA 1
ATOM 1474 C C . ARG A 1 178 ? -38.269 -41.930 98.530 1.00 81.25 178 ARG A C 1
ATOM 1476 O O . ARG A 1 178 ? -38.443 -42.527 99.598 1.00 81.25 178 ARG A O 1
ATOM 1483 N N . PRO A 1 179 ? -37.104 -42.008 97.863 1.00 79.56 179 PRO A N 1
ATOM 1484 C CA . PRO A 1 179 ? -35.989 -42.811 98.346 1.00 79.56 179 PRO A CA 1
ATOM 1485 C C . PRO A 1 179 ? -35.428 -42.281 99.682 1.00 79.56 179 PRO A C 1
ATOM 1487 O O . PRO A 1 179 ? -35.574 -41.096 99.994 1.00 79.56 179 PRO A O 1
ATOM 1490 N N . PRO A 1 180 ? -34.746 -43.131 100.479 1.00 78.69 180 PRO A N 1
ATOM 1491 C CA . PRO A 1 180 ? -34.199 -42.750 101.789 1.00 78.69 180 PRO A CA 1
ATOM 1492 C C . PRO A 1 180 ? -33.186 -41.598 101.722 1.00 78.69 180 PRO A C 1
ATOM 1494 O O . PRO A 1 180 ? -33.041 -40.835 102.675 1.00 78.69 180 PRO A O 1
ATOM 1497 N N . ILE A 1 181 ? -32.494 -41.475 100.588 1.00 82.56 181 ILE A N 1
ATOM 1498 C CA . ILE A 1 181 ? -31.556 -40.396 100.282 1.00 82.56 181 ILE A CA 1
ATOM 1499 C C . ILE A 1 181 ? -32.290 -39.401 99.383 1.00 82.56 181 ILE A C 1
ATOM 1501 O O . ILE A 1 181 ? -32.630 -39.732 98.248 1.00 82.56 181 ILE A O 1
ATOM 1505 N N . ARG A 1 182 ? -32.534 -38.186 99.889 1.00 69.94 182 ARG A N 1
ATOM 1506 C CA . ARG A 1 182 ? -33.314 -37.155 99.177 1.00 69.94 182 ARG A CA 1
ATOM 1507 C C . ARG A 1 182 ? -32.707 -36.767 97.829 1.00 69.94 182 ARG A C 1
ATOM 1509 O O . ARG A 1 182 ? -33.457 -36.536 96.890 1.00 69.94 182 ARG A O 1
ATOM 1516 N N . ASP A 1 183 ? -31.383 -36.792 97.720 1.00 76.88 183 ASP A N 1
ATOM 1517 C CA . ASP A 1 183 ? -30.665 -36.432 96.492 1.00 76.88 183 ASP A CA 1
ATOM 1518 C C . ASP A 1 183 ? -30.794 -37.491 95.379 1.00 76.8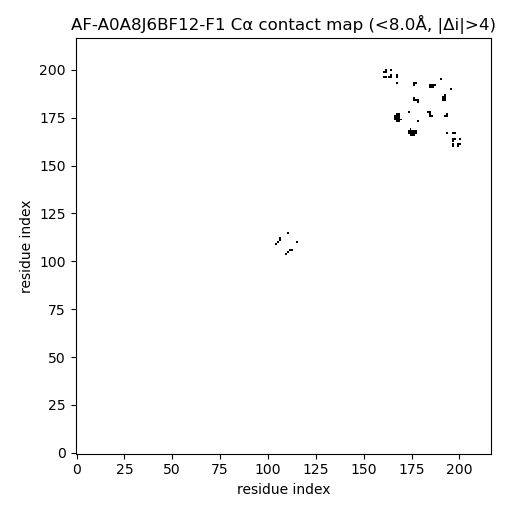8 183 ASP A C 1
ATOM 1520 O O . ASP A 1 183 ? -30.419 -37.234 94.242 1.00 76.88 183 ASP A O 1
ATOM 1524 N N . MET A 1 184 ? -31.337 -38.680 95.681 1.00 77.06 184 MET A N 1
ATOM 1525 C CA . MET A 1 184 ? -31.620 -39.730 94.689 1.00 77.06 184 MET A CA 1
ATOM 1526 C C . MET A 1 184 ? -33.083 -39.746 94.229 1.00 77.06 184 MET A C 1
ATOM 1528 O O . MET A 1 184 ? -33.481 -40.664 93.509 1.00 77.06 184 MET A O 1
ATOM 1532 N N . ALA A 1 185 ? -33.908 -38.787 94.659 1.00 76.81 185 ALA A N 1
ATOM 1533 C CA . ALA A 1 185 ? -35.292 -38.717 94.210 1.00 76.81 185 ALA A CA 1
ATOM 1534 C C . ALA A 1 185 ? -35.345 -38.474 92.690 1.00 76.81 185 ALA A C 1
ATOM 1536 O O . ALA A 1 185 ? -34.643 -37.593 92.193 1.00 76.81 185 ALA A O 1
ATOM 1537 N N . PRO A 1 186 ? -36.158 -39.236 91.936 1.00 81.12 186 PRO A N 1
ATOM 1538 C CA . PRO A 1 186 ? -36.347 -38.957 90.522 1.00 81.12 186 PRO A CA 1
ATOM 1539 C C . PRO A 1 186 ? -37.040 -37.599 90.359 1.00 81.12 186 PRO A C 1
ATOM 1541 O O . PRO A 1 186 ? -38.054 -37.320 91.007 1.00 81.12 186 PRO A O 1
ATOM 1544 N N . THR A 1 187 ? -36.491 -36.770 89.475 1.00 81.44 187 THR A N 1
ATOM 1545 C CA . THR A 1 187 ? -36.916 -35.386 89.225 1.00 81.44 187 THR A CA 1
ATOM 1546 C C . THR A 1 187 ? -37.336 -35.251 87.764 1.00 81.44 187 THR A C 1
ATOM 1548 O O . THR A 1 187 ? -36.719 -35.848 86.882 1.00 81.44 187 THR A O 1
ATOM 1551 N N . VAL A 1 188 ? -38.390 -34.479 87.503 1.00 75.31 188 VAL A N 1
ATOM 1552 C CA . VAL A 1 188 ? -38.768 -34.045 86.151 1.00 75.31 188 VAL A CA 1
ATOM 1553 C C . VAL A 1 188 ? -38.551 -32.538 86.087 1.00 75.31 188 VAL A C 1
ATOM 1555 O O . VAL A 1 188 ? -39.185 -31.784 86.825 1.00 75.31 188 VAL A O 1
ATOM 1558 N N . GLY A 1 189 ? -37.592 -32.109 85.260 1.00 76.12 189 GLY A N 1
ATOM 1559 C CA . GLY A 1 189 ? -37.029 -30.759 85.344 1.00 76.12 189 GLY A CA 1
ATOM 1560 C C . GLY A 1 189 ? -36.303 -30.566 86.678 1.00 76.12 189 GLY A C 1
ATOM 1561 O O . GLY A 1 189 ? -35.416 -31.351 87.005 1.00 76.12 189 GLY A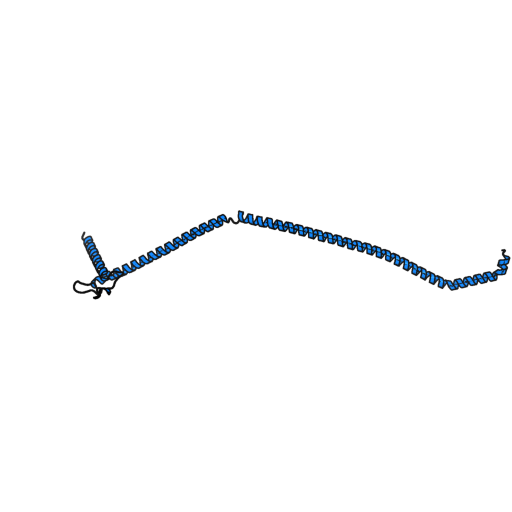 O 1
ATOM 1562 N N . ASP A 1 190 ? -36.740 -29.579 87.464 1.00 76.00 190 ASP A N 1
ATOM 1563 C CA . ASP A 1 190 ? -36.209 -29.269 88.803 1.00 76.00 190 ASP A CA 1
ATOM 1564 C C . ASP A 1 190 ? -37.151 -29.694 89.951 1.00 76.00 190 ASP A C 1
ATOM 1566 O O . ASP A 1 190 ? -36.883 -29.418 91.122 1.00 76.00 190 ASP A O 1
ATOM 1570 N N . VAL A 1 191 ? -38.270 -30.365 89.642 1.00 80.38 191 VAL A N 1
ATOM 1571 C CA . VAL A 1 191 ? -39.298 -30.740 90.627 1.00 80.38 191 VAL A CA 1
ATOM 1572 C C . VAL A 1 191 ? -39.290 -32.254 90.884 1.00 80.38 191 VAL A C 1
ATOM 1574 O O . VAL A 1 191 ? -39.362 -33.038 89.930 1.00 80.38 191 VAL A O 1
ATOM 1577 N N . PRO A 1 192 ? -39.234 -32.710 92.154 1.00 85.19 192 PRO A N 1
ATOM 1578 C CA . PRO A 1 192 ? -39.353 -34.128 92.481 1.00 85.19 192 PRO A CA 1
ATOM 1579 C C . PRO A 1 192 ? -40.661 -34.712 91.938 1.00 85.19 192 PRO A C 1
ATOM 1581 O O . PRO A 1 192 ? -41.739 -34.154 92.158 1.00 85.19 192 PRO A O 1
ATOM 1584 N N . VAL A 1 193 ? -40.578 -35.868 91.274 1.00 83.06 193 VAL A N 1
ATOM 1585 C CA . VAL A 1 193 ? -41.725 -36.531 90.622 1.00 83.06 193 VAL A CA 1
ATOM 1586 C C . VAL A 1 193 ? -42.886 -36.756 91.596 1.00 83.06 193 VAL A C 1
ATOM 1588 O O . VAL A 1 193 ? -44.049 -36.600 91.231 1.00 83.06 193 VAL A O 1
ATOM 1591 N N . GLU A 1 194 ? -42.578 -37.068 92.855 1.00 83.25 194 GLU A N 1
ATOM 1592 C CA . GLU A 1 194 ? -43.578 -37.294 93.899 1.00 83.25 194 GLU A CA 1
ATOM 1593 C C . GLU A 1 194 ? -44.440 -36.056 94.186 1.00 83.25 194 GLU A C 1
ATOM 1595 O O . GLU A 1 194 ? -45.661 -36.169 94.276 1.00 83.25 194 GLU A O 1
ATOM 1600 N N . SER A 1 195 ? -43.828 -34.870 94.267 1.00 81.81 195 SER A N 1
ATOM 1601 C CA . SER A 1 195 ? -44.544 -33.609 94.501 1.00 81.81 195 SER A CA 1
ATOM 1602 C C . SER A 1 195 ? -45.479 -33.273 93.343 1.00 81.81 195 SER A C 1
ATOM 1604 O O . SER A 1 195 ? -46.615 -32.860 93.559 1.00 81.81 195 SER A O 1
ATOM 1606 N N . PHE A 1 196 ? -45.033 -33.530 92.114 1.00 81.75 196 PHE A N 1
ATOM 1607 C CA . PHE A 1 196 ? -45.829 -33.296 90.915 1.00 81.75 196 PHE A CA 1
ATOM 1608 C C . PHE A 1 196 ? -47.052 -34.227 90.829 1.00 81.75 196 PHE A C 1
ATOM 1610 O O . PHE A 1 196 ? -48.165 -33.774 90.561 1.00 81.75 196 PHE A O 1
ATOM 1617 N N . ILE A 1 197 ? -46.883 -35.527 91.104 1.00 83.00 197 ILE A N 1
ATOM 1618 C CA . ILE A 1 197 ? -47.996 -36.495 91.120 1.00 83.00 197 ILE A CA 1
ATOM 1619 C C . ILE A 1 197 ? -48.972 -36.181 92.270 1.00 83.00 197 ILE A C 1
ATOM 1621 O O . ILE A 1 197 ? -50.186 -36.307 92.095 1.00 83.00 197 ILE A O 1
ATOM 1625 N N . GLU A 1 198 ? -48.473 -35.739 93.430 1.00 80.94 198 GLU A N 1
ATOM 1626 C CA . GLU A 1 198 ? -49.305 -35.319 94.565 1.00 80.94 198 GLU A CA 1
ATOM 1627 C C . GLU A 1 198 ? -50.174 -34.095 94.218 1.00 80.94 198 GLU A C 1
ATOM 1629 O O . GLU A 1 198 ? -51.369 -34.075 94.524 1.00 80.94 198 GLU A O 1
ATOM 1634 N N . GLU A 1 199 ? -49.606 -33.085 93.553 1.00 81.12 199 GLU A N 1
ATOM 1635 C CA . GLU A 1 199 ? -50.340 -31.900 93.091 1.00 81.12 199 GLU A CA 1
ATOM 1636 C C . GLU A 1 199 ? -51.354 -32.227 91.991 1.00 81.12 199 GLU A C 1
ATOM 1638 O O . GLU A 1 199 ? -52.510 -31.810 92.087 1.00 81.12 199 GLU A O 1
ATOM 1643 N N . LEU A 1 200 ? -50.980 -33.044 91.000 1.00 80.75 200 LEU A N 1
ATOM 1644 C CA . LEU A 1 200 ? -51.911 -33.528 89.976 1.00 80.75 200 LEU A CA 1
ATOM 1645 C C . LEU A 1 200 ? -53.069 -34.327 90.580 1.00 80.75 200 LEU A C 1
ATOM 1647 O O . LEU A 1 200 ? -54.218 -34.160 90.173 1.00 80.75 200 LEU A O 1
ATOM 1651 N N . GLY A 1 201 ? -52.789 -35.183 91.565 1.00 75.94 201 GLY A N 1
ATOM 1652 C CA . GLY A 1 201 ? -53.813 -35.937 92.284 1.00 75.94 201 GLY A CA 1
ATOM 1653 C C . GLY A 1 201 ? -54.788 -35.023 93.028 1.00 75.94 201 GLY A C 1
ATOM 1654 O O . GLY A 1 201 ? -56.001 -35.219 92.945 1.00 75.94 201 GLY A O 1
ATOM 1655 N N . LYS A 1 202 ? -54.276 -33.981 93.700 1.00 78.38 202 LYS A N 1
ATOM 1656 C CA . LYS A 1 202 ? -55.097 -32.951 94.359 1.00 78.38 202 LYS A CA 1
ATOM 1657 C C . LYS A 1 202 ? -55.963 -32.190 93.354 1.00 78.38 202 LYS A C 1
ATOM 1659 O O . LYS A 1 202 ? -57.144 -31.996 93.622 1.00 78.38 202 LYS A O 1
ATOM 1664 N N . LEU A 1 203 ? -55.406 -31.804 92.205 1.00 76.50 203 LEU A N 1
ATOM 1665 C CA . LEU A 1 203 ? -56.124 -31.097 91.138 1.00 76.50 203 LEU A CA 1
ATOM 1666 C C . LEU A 1 203 ? -57.219 -31.957 90.494 1.00 76.50 203 LEU A C 1
ATOM 1668 O O . LEU A 1 203 ? -58.344 -31.495 90.320 1.00 76.50 203 LEU A O 1
ATOM 1672 N N . HIS A 1 204 ? -56.940 -33.226 90.191 1.00 74.44 204 HIS A N 1
ATOM 1673 C CA . HIS A 1 204 ? -57.966 -34.140 89.686 1.00 74.44 204 HIS A CA 1
ATOM 1674 C C . HIS A 1 204 ? -59.067 -34.387 90.720 1.00 74.44 204 HIS A C 1
ATOM 1676 O O . HIS A 1 204 ? -60.246 -34.421 90.363 1.00 74.44 204 HIS A O 1
ATOM 1682 N N . ALA A 1 205 ? -58.719 -34.520 92.004 1.00 72.31 205 ALA A N 1
ATOM 1683 C CA . ALA A 1 205 ? -59.701 -34.673 93.071 1.00 72.31 205 ALA A CA 1
ATOM 1684 C C . ALA A 1 205 ? -60.598 -33.429 93.203 1.00 72.31 205 ALA A C 1
ATOM 1686 O O . ALA A 1 205 ? -61.817 -33.569 93.294 1.00 72.31 205 ALA A O 1
ATOM 1687 N N . THR A 1 206 ? -60.037 -32.215 93.152 1.00 73.25 206 THR A N 1
ATOM 1688 C CA . THR A 1 206 ? -60.823 -30.971 93.224 1.00 73.25 206 THR A CA 1
ATOM 1689 C C . THR A 1 206 ? -61.702 -30.760 91.993 1.00 73.25 206 THR A C 1
ATOM 1691 O O . THR A 1 206 ? -62.870 -30.408 92.157 1.00 73.25 206 THR A O 1
ATOM 1694 N N . GLN A 1 207 ? -61.207 -31.042 90.783 1.00 73.38 207 GLN A N 1
ATOM 1695 C CA . GLN A 1 207 ? -62.002 -30.988 89.547 1.00 73.38 207 GLN A CA 1
ATOM 1696 C C . GLN A 1 207 ? -63.145 -32.011 89.549 1.00 73.38 207 GLN A C 1
ATOM 1698 O O . GLN A 1 207 ? -64.271 -31.681 89.184 1.00 73.38 207 GLN A O 1
ATOM 1703 N N . THR A 1 208 ? -62.886 -33.234 90.018 1.00 71.56 208 THR A N 1
ATOM 1704 C CA . THR A 1 208 ? -63.909 -34.286 90.131 1.00 71.56 208 THR A CA 1
ATOM 1705 C C . THR A 1 208 ? -65.003 -33.882 91.120 1.00 71.56 208 THR A C 1
ATOM 1707 O O . THR A 1 208 ? -66.188 -34.003 90.818 1.00 71.56 208 THR A O 1
ATOM 1710 N N . VAL A 1 209 ? -64.622 -33.335 92.280 1.00 70.06 209 VAL A N 1
ATOM 1711 C CA . VAL A 1 209 ? -65.568 -32.854 93.300 1.00 70.06 209 VAL A CA 1
ATOM 1712 C C . VAL A 1 209 ? -66.381 -31.658 92.792 1.00 70.06 209 VAL A C 1
ATOM 1714 O O . VAL A 1 209 ? -67.595 -31.628 92.980 1.00 70.06 209 VAL A O 1
ATOM 1717 N N . GLN A 1 210 ? -65.758 -30.696 92.105 1.00 71.00 210 GLN A N 1
ATOM 1718 C CA . GLN A 1 210 ? -66.470 -29.564 91.498 1.00 71.00 210 GLN A CA 1
ATOM 1719 C C . GLN A 1 210 ? -67.429 -30.003 90.382 1.00 71.00 210 GLN A C 1
ATOM 1721 O O . GLN A 1 210 ? -68.550 -29.501 90.323 1.00 71.00 210 GLN A O 1
ATOM 1726 N N . GLY A 1 211 ? -67.036 -30.964 89.540 1.00 69.38 211 GLY A N 1
ATOM 1727 C CA . GLY A 1 211 ? -67.901 -31.544 88.509 1.00 69.38 211 GLY A CA 1
ATOM 1728 C C . GLY A 1 211 ? -69.112 -32.275 89.096 1.00 69.38 211 GLY A C 1
ATOM 1729 O O . GLY A 1 211 ? -70.236 -32.038 88.662 1.00 69.38 211 GLY A O 1
ATOM 1730 N N . MET A 1 212 ? -68.908 -33.084 90.142 1.00 66.19 212 MET A N 1
ATOM 1731 C CA . MET A 1 212 ? -69.999 -33.757 90.863 1.00 66.19 212 MET A CA 1
ATOM 1732 C C . MET A 1 212 ? -70.963 -32.759 91.526 1.00 66.19 212 MET A C 1
ATOM 1734 O O . MET A 1 212 ? -72.178 -32.955 91.488 1.00 66.19 212 MET A O 1
ATOM 1738 N N . LEU A 1 213 ? -70.444 -31.664 92.093 1.00 65.19 213 LEU A N 1
ATOM 1739 C CA . LEU A 1 213 ? -71.256 -30.588 92.674 1.00 65.19 213 LEU A CA 1
ATOM 1740 C C . LEU A 1 213 ? -72.043 -29.795 91.615 1.00 65.19 213 LEU A C 1
ATOM 1742 O O . LEU A 1 213 ? -73.146 -29.338 91.907 1.00 65.19 213 LEU A O 1
ATOM 1746 N N . ALA A 1 214 ? -71.514 -29.648 90.397 1.00 65.25 214 ALA A N 1
ATOM 1747 C CA . ALA A 1 214 ? -72.201 -28.985 89.287 1.00 65.25 214 ALA A CA 1
ATOM 1748 C C . ALA A 1 214 ? -73.349 -29.828 88.702 1.00 65.25 214 ALA A C 1
ATOM 1750 O O . ALA A 1 214 ? -74.346 -29.263 88.270 1.00 65.25 214 ALA A O 1
ATOM 1751 N N . THR A 1 215 ? -73.246 -31.161 88.733 1.00 61.81 215 THR A N 1
ATOM 1752 C CA . THR A 1 215 ? -74.319 -32.084 88.305 1.00 61.81 215 THR A CA 1
ATOM 1753 C C . THR A 1 215 ? -75.450 -32.265 89.325 1.00 61.81 215 THR A C 1
ATOM 1755 O O . THR A 1 215 ? -76.462 -32.882 89.007 1.00 61.81 215 THR A O 1
ATOM 1758 N N . LEU A 1 216 ? -75.283 -31.761 90.552 1.00 56.88 216 LEU A N 1
ATOM 1759 C CA . LEU A 1 216 ? -76.274 -31.823 91.638 1.00 56.88 216 LEU A CA 1
ATOM 1760 C C . LEU A 1 216 ? -77.147 -30.549 91.745 1.00 56.88 216 LEU A C 1
ATOM 1762 O O . LEU A 1 216 ? -77.880 -30.395 92.723 1.00 56.88 216 LEU A O 1
ATOM 1766 N N . ARG A 1 217 ? -77.071 -29.644 90.760 1.00 50.59 217 ARG A N 1
ATOM 1767 C CA . ARG A 1 217 ? -77.960 -28.484 90.564 1.00 50.59 217 ARG A CA 1
ATOM 1768 C C . ARG A 1 217 ? -78.795 -28.664 89.306 1.00 50.59 217 ARG A C 1
ATOM 1770 O O . ARG A 1 217 ? -79.942 -28.170 89.327 1.00 50.59 217 ARG A O 1
#

InterPro domains:
  IPR000048 IQ motif, EF-hand binding site [PF00612] (34-50)
  IPR000048 IQ motif, EF-hand binding site [PF00612] (57-74)
  IPR000048 IQ motif, EF-hand binding site [PF00612] (92-109)
  IPR000048 IQ motif, EF-hand binding site [SM00015] (30-52)
  IPR000048 IQ motif, EF-hand binding site [SM00015] (57-75)
  IPR000048 IQ motif, EF-hand binding site [SM00015] (89-111)
  IPR027417 P-loop containing nucleoside triphosphate hydrolase [SSF52540] (29-111)
  IPR051185 Abnormal Spindle-like Microcephaly-associated [PTHR22706] (9-110)

pLDDT: mean 88.98, std 10.12, range [50.59, 98.75]

Foldseek 3Di:
DDPVVCVVCVVVVVVVVVVVVVVCVVCVVVVVVVVVVVVVVVVVVVVVVVVVVVVVVVVVVVVVVVVVVVVVVVVVVVVVVVVVVVVVVVVVVVVVVVVVVVVVCCCVPPDPPVVVVVVVVVVVVVVVVVVVVVVVVVVVVVVVVVVVVVVVVVVVVLVVLQVCLVQCDDPVGHGPQCDPDNVPRDDDPNHRSNVVSVVSNVVVVVVVVVVVVVVVD

Radius of gyration: 76.58 Å; Cα contacts (8 Å, |Δi|>4): 48; chains: 1; bounding box: 135×68×203 Å

Sequence (217 aa):
MEFLDIERHKDAILDSYFAATQDAEGSADREFSSALRIQALWRGYRMRSQLAVWNFAATEIQRAFRGHIGRVLYHRVVETKGHQERLDYFNKHATQIQRIFRGYLSRRKILDFGKRNAYLSQLEARNLEMTQALKDYEIEMAEEAEREETERQTQQFTAVASKLHHLLSTKTTPGIYRPPIRDMAPTVGDVPVESFIEELGKLHATQTVQGMLATLR